Protein AF-A0A842VQG6-F1 (afdb_monomer)

Solvent-accessible surface area (backbone atoms only — not comparable to full-atom values): 9998 Å² total; per-residue (Å²): 112,70,66,62,55,52,52,52,52,50,52,48,53,49,53,52,46,68,39,74,52,25,38,39,33,22,38,87,87,36,37,28,74,44,72,24,52,40,40,31,68,71,30,66,47,54,72,75,57,48,51,74,33,44,59,63,74,35,31,52,80,88,48,39,66,58,48,53,54,49,52,52,34,36,76,72,68,79,40,66,65,48,76,65,53,34,37,24,79,85,67,51,74,45,45,24,44,34,37,64,46,81,49,69,61,85,90,43,62,29,36,39,38,43,28,37,79,41,54,68,61,51,49,55,51,51,53,50,51,50,52,52,50,53,53,50,51,52,52,54,66,42,85,58,67,45,72,43,62,50,98,84,40,27,23,74,44,68,22,61,38,30,47,63,77,45,50,88,59,59,82,50,66,72,36,48,48,76,84,71,58,126

Nearest PDB structures (foldseek):
  3mjq-assembly1_B  TM=8.829E-01  e=1.299E-09  Desulfitobacterium hafniense Y51
  3bwl-assembly2_D  TM=8.409E-01  e=1.827E-07  Haloarcula marismortui ATCC 43049
  2r78-assembly1_A  TM=8.520E-01  e=3.546E-07  Geobacter sulfurreducens PCA
  3bwl-assembly2_C  TM=8.481E-01  e=5.093E-07  Haloarcula marismortui ATCC 43049
  5xgb-assembly1_A-2  TM=6.465E-01  e=8.578E-05  Pseudomonas aeruginosa PAO1

pLDDT: mean 93.61, std 6.07, range [59.34, 98.31]

Structure (mmCIF, N/CA/C/O backbone):
data_A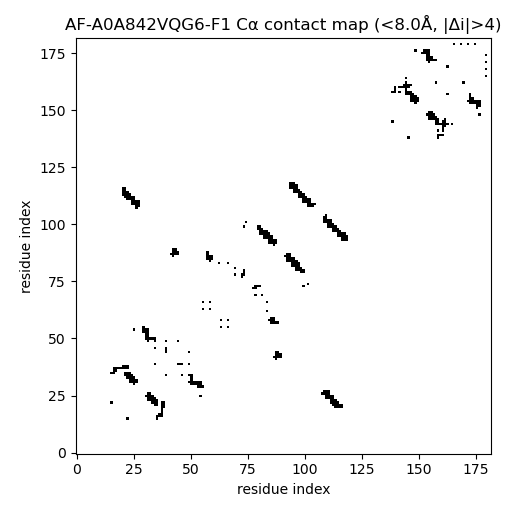F-A0A842VQG6-F1
#
_entry.id   AF-A0A842VQG6-F1
#
loop_
_atom_site.group_PDB
_atom_site.id
_atom_site.type_symbol
_atom_site.label_atom_id
_atom_site.label_alt_id
_atom_site.label_comp_id
_atom_site.label_asym_id
_atom_site.label_entity_id
_atom_site.label_seq_id
_atom_site.pdbx_PDB_ins_code
_atom_site.Cartn_x
_atom_site.Cartn_y
_atom_site.Cartn_z
_atom_site.occupancy
_atom_site.B_iso_or_equiv
_atom_site.auth_seq_id
_atom_site.auth_comp_id
_atom_site.auth_asym_id
_atom_site.auth_atom_id
_atom_site.pdbx_PDB_model_num
ATOM 1 N N . MET A 1 1 ? -22.810 26.655 23.551 1.00 61.59 1 MET A N 1
ATOM 2 C CA . MET A 1 1 ? -21.891 25.546 23.890 1.00 61.59 1 MET A CA 1
ATOM 3 C C . MET A 1 1 ? -22.258 24.270 23.131 1.00 61.59 1 MET A C 1
ATOM 5 O O . MET A 1 1 ? -21.433 23.816 22.360 1.00 61.59 1 MET A O 1
ATOM 9 N N . TRP A 1 2 ? -23.498 23.771 23.223 1.00 59.34 2 TRP A N 1
ATOM 10 C CA . TRP A 1 2 ? -23.959 22.583 22.478 1.00 59.34 2 TRP A CA 1
ATOM 11 C C . TRP A 1 2 ? -23.843 22.679 20.947 1.00 59.34 2 TRP A C 1
ATOM 13 O O . TRP A 1 2 ? -23.317 21.763 20.331 1.00 59.34 2 TRP A O 1
ATOM 23 N N . ARG A 1 3 ? -24.235 23.808 20.332 1.00 68.56 3 ARG A N 1
ATOM 24 C CA . ARG A 1 3 ? -24.127 23.985 18.868 1.00 68.56 3 ARG A CA 1
ATOM 25 C C . ARG A 1 3 ? -22.681 23.916 18.354 1.00 68.56 3 ARG A C 1
ATOM 27 O O . ARG A 1 3 ? -22.424 23.258 17.367 1.00 68.56 3 ARG A O 1
ATOM 34 N N . TYR A 1 4 ? -21.736 24.486 19.102 1.00 73.75 4 TYR A N 1
ATOM 35 C CA . TYR A 1 4 ? -20.308 24.458 18.764 1.00 73.75 4 TYR A CA 1
ATOM 36 C C . TYR A 1 4 ? -19.701 23.045 18.794 1.00 73.75 4 TYR A C 1
ATOM 38 O O . TYR A 1 4 ? -18.829 22.736 17.989 1.00 73.75 4 TYR A O 1
ATOM 46 N N . LEU A 1 5 ? -20.140 22.193 19.729 1.00 74.88 5 LEU A N 1
ATOM 47 C CA . LEU A 1 5 ? -19.674 20.805 19.805 1.00 74.88 5 LEU A CA 1
ATOM 48 C C . LEU A 1 5 ? -20.239 19.963 18.659 1.00 74.88 5 LEU A C 1
ATOM 50 O O . LEU A 1 5 ? -19.491 19.202 18.057 1.00 74.88 5 LEU A O 1
ATOM 54 N N . ILE A 1 6 ? -21.520 20.159 18.329 1.00 79.00 6 ILE A N 1
ATOM 55 C CA . ILE A 1 6 ? -22.169 19.501 17.189 1.00 79.00 6 ILE A CA 1
ATOM 56 C C . ILE A 1 6 ? -21.479 19.902 15.885 1.00 79.00 6 ILE A C 1
ATOM 58 O O . ILE A 1 6 ? -21.107 19.022 15.120 1.00 79.00 6 ILE A O 1
ATOM 62 N N . ASP A 1 7 ? -21.243 21.198 15.663 1.00 78.31 7 ASP A N 1
ATOM 63 C CA . ASP A 1 7 ? -20.589 21.690 14.444 1.00 78.31 7 ASP A CA 1
ATOM 64 C C . ASP A 1 7 ? -19.181 21.084 14.290 1.00 78.31 7 ASP A C 1
ATOM 66 O O . ASP A 1 7 ? -18.844 20.564 13.231 1.00 78.31 7 ASP A O 1
ATOM 70 N N . LYS A 1 8 ? -18.388 21.030 15.372 1.00 84.12 8 LYS A N 1
ATOM 71 C CA . LYS A 1 8 ? -17.061 20.388 15.356 1.00 84.12 8 LYS A CA 1
ATOM 72 C C . LYS A 1 8 ? -17.101 18.894 15.055 1.00 84.12 8 LYS A C 1
ATOM 74 O O . LYS A 1 8 ? -16.219 18.387 14.366 1.00 84.12 8 LYS A O 1
ATOM 79 N N . GLU A 1 9 ? -18.064 18.177 15.620 1.00 81.62 9 GLU A N 1
ATOM 80 C CA . GLU A 1 9 ? -18.215 16.743 15.382 1.00 81.62 9 GLU A CA 1
ATOM 81 C C . GLU A 1 9 ? -18.661 16.465 13.941 1.00 81.62 9 GLU A C 1
ATOM 83 O O . GLU A 1 9 ? -18.186 15.518 13.313 1.00 81.62 9 GLU A O 1
ATOM 88 N N . LEU A 1 10 ? -19.520 17.326 13.396 1.00 80.75 10 LEU A N 1
ATOM 89 C CA . LEU A 1 10 ? -20.002 17.254 12.022 1.00 80.75 10 LEU A CA 1
ATOM 90 C C . LEU A 1 10 ? -18.871 17.548 11.026 1.00 80.75 10 LEU A C 1
ATOM 92 O O . LEU A 1 10 ? -18.665 16.759 10.105 1.00 80.75 10 LEU A O 1
ATOM 96 N N . ASP A 1 11 ? -18.077 18.594 11.273 1.00 88.12 11 ASP A N 1
ATOM 97 C CA . ASP A 1 11 ? -16.885 18.929 10.485 1.00 88.12 11 ASP A CA 1
ATOM 98 C C . ASP A 1 11 ? -15.847 17.800 10.524 1.00 88.12 11 ASP A C 1
ATOM 100 O O . ASP A 1 11 ? -15.308 17.407 9.487 1.00 88.12 11 ASP A O 1
ATOM 104 N N . PHE A 1 12 ? -15.587 17.233 11.710 1.00 87.25 12 PHE A N 1
ATOM 105 C CA . PHE A 1 12 ? -14.674 16.100 11.852 1.00 87.25 12 PHE A CA 1
ATOM 106 C C . PHE A 1 12 ? -15.163 14.889 11.060 1.00 87.25 12 PHE A C 1
ATOM 108 O O . PHE A 1 12 ? -14.395 14.331 10.285 1.00 87.25 12 PHE A O 1
ATOM 115 N N . ASN A 1 13 ? -16.424 14.483 11.228 1.00 89.44 13 ASN A N 1
ATOM 116 C CA . ASN A 1 13 ? -16.966 13.310 10.542 1.00 89.44 13 ASN A CA 1
ATOM 117 C C . ASN A 1 13 ? -17.013 13.509 9.022 1.00 89.44 13 ASN A C 1
ATOM 119 O O . ASN A 1 13 ? -16.785 12.551 8.283 1.00 89.44 13 ASN A O 1
ATOM 123 N N . LEU A 1 14 ? -17.278 14.731 8.552 1.00 90.94 14 LEU A N 1
ATOM 124 C CA . LEU A 1 14 ? -17.237 15.065 7.133 1.00 90.94 14 LEU A CA 1
ATOM 125 C C . LEU A 1 14 ? -15.816 14.925 6.583 1.00 90.94 14 LEU A C 1
ATOM 127 O O . LEU A 1 14 ? -15.613 14.193 5.620 1.00 90.94 14 LEU A O 1
ATOM 131 N N . LEU A 1 15 ? -14.824 15.565 7.207 1.00 90.69 15 LEU A N 1
ATOM 132 C CA . LEU A 1 15 ? -13.421 15.451 6.793 1.00 90.69 15 LEU A CA 1
ATOM 133 C C . LEU A 1 15 ? -12.929 14.001 6.860 1.00 90.69 15 LEU A C 1
ATOM 135 O O . LEU A 1 15 ? -12.376 13.482 5.898 1.00 90.69 15 LEU A O 1
ATOM 139 N N . PHE A 1 16 ? -13.189 13.318 7.971 1.00 93.75 16 PHE A N 1
ATOM 140 C CA . PHE A 1 16 ? -12.769 11.941 8.201 1.00 93.75 16 PHE A CA 1
ATOM 141 C C . PHE A 1 16 ? -13.287 10.984 7.120 1.00 93.75 16 PHE A C 1
ATOM 143 O O . PHE A 1 16 ? -12.533 10.137 6.651 1.00 93.75 16 PHE A O 1
ATOM 150 N N . ASN A 1 17 ? -14.541 11.146 6.683 1.00 94.56 17 ASN A N 1
ATOM 151 C CA . ASN A 1 17 ? -15.162 10.277 5.679 1.00 94.56 17 ASN A CA 1
ATOM 152 C C . ASN A 1 17 ? -15.005 10.751 4.226 1.00 94.56 17 ASN A C 1
ATOM 154 O O . ASN A 1 17 ? -15.341 9.989 3.327 1.00 94.56 17 ASN A O 1
ATOM 158 N N . THR A 1 18 ? -14.516 11.969 3.978 1.00 93.31 18 THR A N 1
ATOM 159 C CA . THR A 1 18 ? -14.256 12.473 2.614 1.00 93.31 18 THR A CA 1
ATOM 160 C C . THR A 1 18 ? -12.825 12.222 2.149 1.00 93.31 18 THR A C 1
ATOM 162 O O . THR A 1 18 ? -12.554 12.294 0.954 1.00 93.31 18 THR A O 1
ATOM 165 N N . VAL A 1 19 ? -11.906 11.926 3.071 1.00 95.44 19 VAL A N 1
ATOM 166 C CA . VAL A 1 19 ? -10.529 11.552 2.734 1.00 95.44 19 VAL A CA 1
ATOM 167 C C . VAL A 1 19 ? -10.502 10.164 2.088 1.00 95.44 19 VAL A C 1
ATOM 169 O O . VAL A 1 19 ? -11.032 9.207 2.649 1.00 95.44 19 VAL A O 1
ATOM 172 N N . GLU A 1 20 ? -9.845 10.068 0.930 1.00 95.44 20 GLU A N 1
ATOM 173 C CA . GLU A 1 20 ? -9.675 8.818 0.172 1.00 95.44 20 GLU A CA 1
ATOM 174 C C . GLU A 1 20 ? -8.627 7.877 0.787 1.00 95.44 20 GLU A C 1
ATOM 176 O O . GLU A 1 20 ? -8.731 6.659 0.647 1.00 95.44 20 GLU A O 1
ATOM 181 N N . ASP A 1 21 ? -7.626 8.425 1.489 1.00 97.31 21 ASP A N 1
ATOM 182 C CA . ASP A 1 21 ? -6.678 7.614 2.256 1.00 97.31 21 ASP A CA 1
ATOM 183 C C . ASP A 1 21 ? -7.435 6.852 3.368 1.00 97.31 21 ASP A C 1
ATOM 185 O O . ASP A 1 21 ?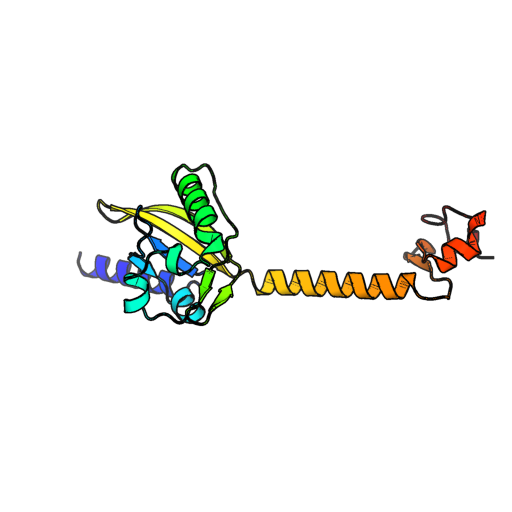 -8.399 7.339 3.968 1.00 97.31 21 ASP A O 1
ATOM 189 N N . PHE A 1 22 ? -6.991 5.636 3.670 1.00 98.19 22 PHE A N 1
ATOM 190 C CA . PHE A 1 22 ? -7.604 4.789 4.688 1.00 98.19 22 PHE A CA 1
ATOM 191 C C . PHE A 1 22 ? -7.215 5.282 6.072 1.00 98.19 22 PHE A C 1
ATOM 193 O O . PHE A 1 22 ? -6.029 5.340 6.398 1.00 98.19 22 PHE A O 1
ATOM 200 N N . ILE A 1 23 ? -8.2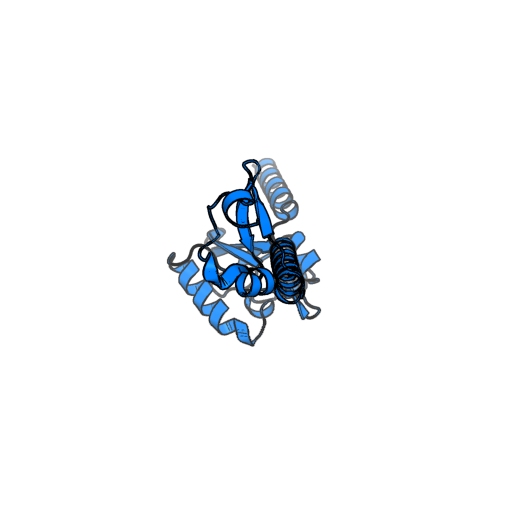01 5.600 6.905 1.00 97.69 23 ILE A N 1
ATOM 201 C CA . ILE A 1 23 ? -7.951 6.110 8.251 1.00 97.69 23 ILE A CA 1
ATOM 202 C C . ILE A 1 23 ? -8.481 5.120 9.276 1.00 97.69 23 ILE A C 1
ATOM 204 O O . ILE A 1 23 ? -9.669 4.796 9.286 1.00 97.69 23 ILE A O 1
ATOM 208 N N . LEU A 1 24 ? -7.594 4.705 10.178 1.00 97.38 24 LEU A N 1
ATOM 209 C CA . LEU A 1 24 ? -7.923 3.962 11.385 1.00 97.38 24 LEU A CA 1
ATOM 210 C C . LEU A 1 24 ? -7.484 4.739 12.624 1.00 97.38 24 LEU A C 1
ATOM 212 O O . LEU A 1 24 ? -6.420 5.360 12.652 1.00 97.38 24 LEU A O 1
ATOM 216 N N . VAL A 1 25 ? -8.301 4.667 13.667 1.00 96.31 25 VAL A N 1
ATOM 217 C CA . VAL A 1 25 ? -7.924 5.077 15.021 1.00 96.31 25 VAL A CA 1
ATOM 218 C C . VAL A 1 25 ? -7.858 3.823 15.864 1.00 96.31 25 VAL A C 1
ATOM 220 O O . VAL A 1 25 ? -8.838 3.084 15.911 1.00 96.31 25 VAL A O 1
ATOM 223 N N . LEU A 1 26 ? -6.725 3.592 16.514 1.00 96.38 26 LEU A N 1
ATOM 224 C CA . LEU A 1 26 ? -6.462 2.403 17.314 1.00 96.38 26 LEU A CA 1
ATOM 225 C C . LEU A 1 26 ? -6.172 2.784 18.767 1.00 96.38 26 LEU A C 1
ATOM 227 O O . LEU A 1 26 ? -5.693 3.890 19.032 1.00 96.38 26 LEU A O 1
ATOM 231 N N . ASP A 1 27 ? -6.411 1.866 19.697 1.00 95.12 27 ASP A N 1
ATOM 232 C CA . ASP A 1 27 ? -5.756 1.912 21.008 1.00 95.12 27 ASP A CA 1
ATOM 233 C C . ASP A 1 27 ? -4.330 1.323 20.936 1.00 95.12 27 ASP A C 1
ATOM 235 O O . ASP A 1 27 ? -3.856 0.899 19.880 1.00 95.12 27 ASP A O 1
ATOM 239 N N . TYR A 1 28 ? -3.615 1.310 22.063 1.00 92.38 28 TYR A N 1
ATOM 240 C CA . TYR A 1 28 ? -2.246 0.776 22.137 1.00 92.38 28 TYR A CA 1
ATOM 241 C C . TYR A 1 28 ? -2.185 -0.761 22.128 1.00 92.38 28 TYR A C 1
ATOM 243 O O . TYR A 1 28 ? -1.113 -1.328 21.928 1.00 92.38 28 TYR A O 1
ATOM 251 N N . GLU A 1 29 ? -3.322 -1.442 22.285 1.00 93.50 29 GLU A N 1
ATOM 252 C CA . GLU A 1 29 ? -3.459 -2.884 22.043 1.00 93.50 29 GLU A CA 1
ATOM 253 C C . GLU A 1 29 ? -3.773 -3.182 20.564 1.00 93.50 29 GLU A C 1
ATOM 255 O O . GLU A 1 29 ? -3.891 -4.338 20.159 1.00 93.50 29 GLU A O 1
ATOM 260 N N . SER A 1 30 ? -3.830 -2.139 19.729 1.00 95.25 30 SER A N 1
ATOM 261 C CA . SER A 1 30 ? -4.148 -2.184 18.302 1.00 95.25 30 SER A CA 1
ATOM 262 C C . SER A 1 30 ? -5.586 -2.606 17.976 1.00 95.25 30 SER A C 1
ATOM 264 O O . SER A 1 30 ? -5.864 -3.031 16.852 1.00 95.25 30 SER A O 1
ATOM 266 N N . ASN A 1 31 ? -6.516 -2.466 18.924 1.00 97.44 31 ASN A N 1
ATOM 267 C CA . ASN A 1 31 ? -7.944 -2.626 18.653 1.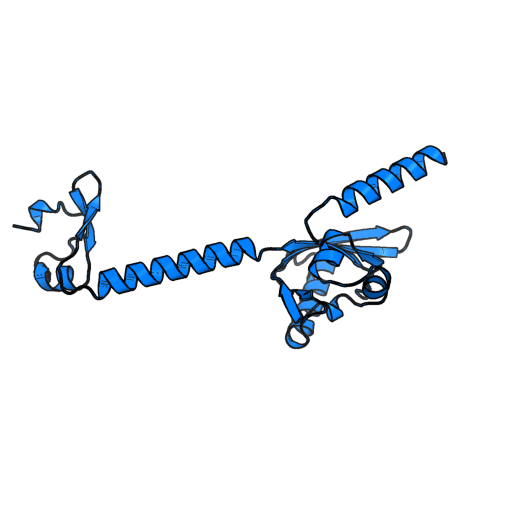00 97.44 31 ASN A CA 1
ATOM 268 C C . ASN A 1 31 ? -8.467 -1.410 17.886 1.00 97.44 31 ASN A C 1
ATOM 270 O O . ASN A 1 31 ? -8.079 -0.271 18.164 1.00 97.44 31 ASN A O 1
ATOM 274 N N . ILE A 1 32 ? -9.354 -1.641 16.920 1.00 97.88 32 ILE A N 1
ATOM 275 C CA . ILE A 1 32 ? -9.869 -0.581 16.055 1.00 97.88 32 ILE A CA 1
ATOM 276 C C . ILE A 1 32 ? -10.986 0.187 16.773 1.00 97.88 32 ILE A C 1
ATOM 278 O O . ILE A 1 32 ? -12.052 -0.344 17.060 1.00 97.88 32 ILE A O 1
ATOM 282 N N . LEU A 1 33 ? -10.755 1.475 17.027 1.00 96.44 33 LEU A N 1
ATOM 283 C CA . LEU A 1 33 ? -11.702 2.384 17.679 1.00 96.44 33 LEU A CA 1
ATOM 284 C C . LEU A 1 33 ? -12.549 3.182 16.681 1.00 96.44 33 LEU A C 1
ATOM 286 O O . LEU A 1 33 ? -13.692 3.523 16.984 1.00 96.44 33 LEU A O 1
ATOM 290 N N . LYS A 1 34 ? -11.985 3.529 15.514 1.00 96.06 34 LYS A N 1
ATOM 291 C CA . LYS A 1 34 ? -12.686 4.183 14.394 1.00 96.06 34 LYS A CA 1
ATOM 292 C C . LYS A 1 34 ? -12.079 3.790 13.054 1.00 96.06 34 LYS A C 1
ATOM 294 O O . LYS A 1 34 ? -10.876 3.561 12.963 1.00 96.06 34 LYS A O 1
ATOM 299 N N . ALA A 1 35 ? -12.910 3.819 12.018 1.00 97.81 35 ALA A N 1
ATOM 300 C CA . ALA A 1 35 ? -12.533 3.600 10.628 1.00 97.81 35 ALA A CA 1
ATOM 301 C C . ALA A 1 35 ? -13.325 4.547 9.721 1.00 97.81 35 ALA A C 1
ATOM 303 O O . ALA A 1 35 ? -14.522 4.738 9.953 1.00 97.81 35 ALA A O 1
ATOM 304 N N . ASN A 1 36 ? -12.676 5.157 8.727 1.00 97.81 36 ASN A N 1
ATOM 305 C CA . ASN A 1 36 ? -13.378 6.002 7.759 1.00 97.81 36 ASN A CA 1
ATOM 306 C C . ASN A 1 36 ? -14.089 5.189 6.673 1.00 97.81 36 ASN A C 1
ATOM 308 O O . ASN A 1 36 ? -13.861 3.992 6.510 1.00 97.81 36 ASN A O 1
ATOM 312 N N . HIS A 1 37 ? -14.951 5.849 5.902 1.00 97.38 37 HIS A N 1
ATOM 313 C CA . HIS A 1 37 ? -15.688 5.188 4.827 1.00 97.38 37 HIS A CA 1
ATOM 314 C C . HIS A 1 37 ? -14.775 4.516 3.788 1.00 97.38 37 HIS A C 1
ATOM 316 O O . HIS A 1 37 ? -15.033 3.376 3.413 1.00 97.38 37 HIS A O 1
ATOM 322 N N . ALA A 1 38 ? -13.666 5.162 3.411 1.00 98.00 38 ALA A N 1
ATOM 323 C CA . ALA A 1 38 ? -12.753 4.653 2.389 1.00 98.00 38 ALA A CA 1
ATOM 324 C C . ALA A 1 38 ? -12.195 3.255 2.718 1.00 98.00 38 ALA A C 1
ATOM 326 O O . ALA A 1 38 ? -12.190 2.370 1.860 1.00 98.00 38 ALA A O 1
ATOM 327 N N . ILE A 1 39 ? -11.769 3.011 3.967 1.00 98.12 39 ILE A N 1
ATOM 328 C CA . ILE A 1 39 ? -11.252 1.687 4.345 1.00 98.12 39 ILE A CA 1
ATOM 329 C C . ILE A 1 39 ? -12.362 0.631 4.426 1.00 98.12 39 ILE A C 1
ATOM 331 O O . ILE A 1 39 ? -12.133 -0.525 4.069 1.00 98.12 39 ILE A O 1
ATOM 335 N N . LEU A 1 40 ? -13.571 1.013 4.849 1.00 97.81 40 LEU A N 1
ATOM 336 C CA . LEU A 1 40 ? -14.724 0.108 4.892 1.00 97.81 40 LEU A CA 1
ATOM 337 C C . LEU A 1 40 ? -15.105 -0.362 3.487 1.00 97.81 40 LEU A C 1
ATOM 339 O O . LEU A 1 40 ? -15.254 -1.564 3.262 1.00 97.81 40 LEU A O 1
ATOM 343 N N . GLU A 1 41 ? -15.208 0.571 2.538 1.00 97.00 41 GLU A N 1
ATOM 344 C CA . GLU A 1 41 ? -15.507 0.269 1.137 1.00 97.00 41 GLU A CA 1
ATOM 345 C C . GLU A 1 41 ? -14.432 -0.621 0.515 1.00 97.00 41 GLU A C 1
ATOM 347 O O . GLU A 1 41 ? -14.754 -1.628 -0.118 1.00 97.00 41 GLU A O 1
ATOM 352 N N . LYS A 1 42 ? -13.153 -0.291 0.738 1.00 97.44 42 LYS A N 1
ATOM 353 C CA . LYS A 1 42 ? -12.041 -1.052 0.165 1.00 97.44 42 LYS A CA 1
ATOM 354 C C . LYS A 1 42 ? -11.937 -2.462 0.746 1.00 97.44 42 LYS A C 1
ATOM 356 O O . LYS A 1 42 ? -11.736 -3.421 0.002 1.00 97.44 42 LYS A O 1
ATOM 361 N N . LEU A 1 43 ? -12.041 -2.612 2.067 1.00 97.69 43 LEU A N 1
ATOM 362 C CA . LEU A 1 43 ? -11.868 -3.914 2.719 1.00 97.69 43 LEU A CA 1
ATOM 363 C C . LEU A 1 43 ? -13.145 -4.764 2.724 1.00 97.69 43 LEU A C 1
ATOM 365 O O . LEU A 1 43 ? -13.059 -5.985 2.880 1.00 97.69 43 LEU A O 1
ATOM 369 N N . GLY A 1 44 ? -14.313 -4.149 2.532 1.00 97.81 44 GLY A N 1
ATOM 370 C CA . GLY A 1 44 ? -15.605 -4.830 2.499 1.00 97.81 44 GLY A CA 1
ATOM 371 C C . GLY A 1 44 ? -16.113 -5.276 3.873 1.00 97.81 44 GLY A C 1
ATOM 372 O O . GLY A 1 44 ? -16.871 -6.247 3.950 1.00 97.81 44 GLY A O 1
ATOM 373 N N . TYR A 1 45 ? -15.684 -4.603 4.943 1.00 97.88 45 TYR A N 1
ATOM 374 C CA . TYR A 1 45 ? -16.209 -4.793 6.299 1.00 97.88 45 TYR A CA 1
ATOM 375 C C . TYR A 1 45 ? -17.308 -3.775 6.594 1.00 97.88 45 TYR A C 1
ATOM 377 O O . TYR A 1 45 ? -17.267 -2.641 6.112 1.00 97.88 45 TYR A O 1
ATOM 385 N N . THR A 1 46 ? -18.283 -4.159 7.415 1.00 97.88 46 THR A N 1
ATOM 386 C CA . THR A 1 46 ? -19.191 -3.173 8.012 1.00 97.88 46 THR A CA 1
ATOM 387 C C . THR A 1 46 ? -18.487 -2.421 9.140 1.00 97.88 46 THR A C 1
ATOM 389 O O . THR A 1 46 ? -17.467 -2.873 9.666 1.00 97.88 46 THR A O 1
ATOM 392 N N . ILE A 1 47 ? -19.046 -1.277 9.546 1.00 97.00 47 ILE A N 1
ATOM 393 C CA . ILE A 1 47 ? -18.527 -0.543 10.705 1.00 97.00 47 ILE A CA 1
ATOM 394 C C . ILE A 1 47 ? -18.572 -1.404 11.978 1.00 97.00 47 ILE A C 1
ATOM 396 O O . ILE A 1 47 ? -17.593 -1.455 12.711 1.00 97.00 47 ILE A O 1
ATOM 400 N N . ASP A 1 48 ? -19.654 -2.151 12.208 1.00 97.56 48 ASP A N 1
ATOM 401 C CA . ASP A 1 48 ? -19.776 -3.008 13.393 1.00 97.56 48 ASP A CA 1
ATOM 402 C C . ASP A 1 48 ? -18.756 -4.152 13.385 1.00 97.56 48 ASP A C 1
ATOM 404 O O . ASP A 1 48 ? -18.225 -4.515 14.430 1.00 97.56 48 ASP A O 1
ATOM 408 N N . GLU A 1 49 ? -18.449 -4.716 12.215 1.00 97.94 49 GLU A N 1
ATOM 409 C CA . GLU A 1 49 ? -17.413 -5.742 12.089 1.00 97.94 49 GLU A CA 1
ATOM 410 C C . GLU A 1 49 ? -16.034 -5.155 12.389 1.00 97.94 49 GLU A C 1
ATOM 412 O O . GLU A 1 49 ? -15.331 -5.677 13.252 1.00 97.94 49 GLU A O 1
ATOM 417 N N . ILE A 1 50 ? -15.665 -4.051 11.727 1.00 98.06 50 ILE A N 1
ATOM 418 C CA . ILE A 1 50 ? -14.308 -3.505 11.833 1.00 98.06 50 ILE A CA 1
ATOM 419 C C . ILE A 1 50 ? -13.996 -2.993 13.243 1.00 98.06 50 ILE A C 1
ATOM 421 O O . ILE A 1 50 ? -12.868 -3.130 13.696 1.00 98.06 50 ILE A O 1
ATOM 425 N N . LEU A 1 51 ? -14.983 -2.441 13.960 1.00 97.81 51 LEU A N 1
ATOM 426 C CA . LEU A 1 51 ? -14.798 -1.941 15.328 1.00 97.81 51 LEU A CA 1
ATOM 427 C C . LEU A 1 51 ? -14.634 -3.059 16.371 1.00 97.81 51 LEU A C 1
ATOM 429 O O . LEU A 1 51 ? -14.216 -2.790 17.492 1.00 97.81 51 LEU A O 1
ATOM 433 N N . ASN A 1 52 ? -14.952 -4.307 16.017 1.00 97.88 52 ASN A N 1
ATOM 434 C CA . ASN A 1 52 ? -14.714 -5.482 16.860 1.00 97.88 52 ASN A CA 1
ATOM 435 C C . ASN A 1 52 ? -13.423 -6.233 16.482 1.00 97.88 52 ASN A C 1
ATOM 437 O O . ASN A 1 52 ? -13.175 -7.322 17.001 1.00 97.88 52 ASN A O 1
ATOM 441 N N . MET A 1 53 ? -12.614 -5.684 15.573 1.00 98.31 53 MET A N 1
ATOM 442 C CA . MET A 1 53 ? -11.378 -6.301 15.092 1.00 98.31 53 MET A CA 1
ATOM 443 C C . MET A 1 53 ? -10.135 -5.672 15.722 1.00 98.31 53 MET A C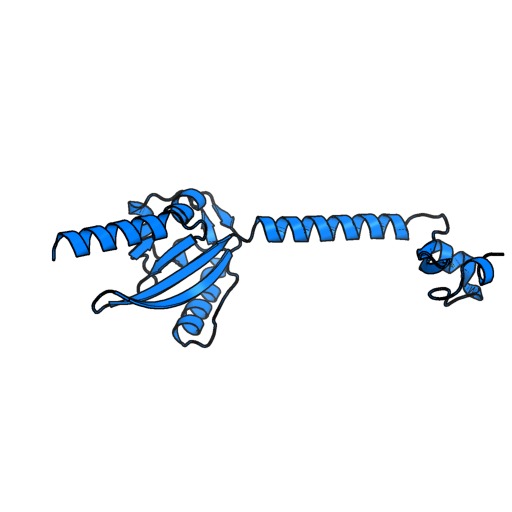 1
ATOM 445 O O . MET A 1 53 ? -10.117 -4.504 16.127 1.00 98.31 53 MET A O 1
ATOM 449 N N . ASN A 1 54 ? -9.053 -6.448 15.730 1.00 98.00 54 ASN A N 1
ATOM 450 C CA . ASN A 1 54 ? -7.710 -5.927 15.932 1.00 98.00 54 ASN A CA 1
ATOM 451 C C . ASN A 1 54 ? -7.079 -5.604 14.569 1.00 98.00 54 ASN A C 1
ATOM 453 O O . ASN A 1 54 ? -7.369 -6.270 13.574 1.00 98.00 54 ASN A O 1
ATOM 457 N N . VAL A 1 55 ? -6.180 -4.619 14.491 1.00 97.25 55 VAL A N 1
ATOM 458 C CA . VAL A 1 55 ? -5.516 -4.263 13.222 1.00 97.25 55 VAL A CA 1
ATOM 459 C C . VAL A 1 55 ? -4.808 -5.467 12.584 1.00 97.25 55 VAL A C 1
ATOM 461 O O . VAL A 1 55 ? -4.753 -5.584 11.365 1.00 97.25 55 VAL A O 1
ATOM 464 N N . LEU A 1 56 ? -4.332 -6.428 13.383 1.00 97.62 56 LEU A N 1
ATOM 465 C CA . LEU A 1 56 ? -3.701 -7.654 12.884 1.00 97.62 56 LEU A CA 1
ATOM 466 C C . LEU A 1 56 ? -4.654 -8.555 12.077 1.00 97.62 56 LEU A C 1
ATOM 468 O O . LEU A 1 56 ? -4.194 -9.420 11.324 1.00 97.62 56 LEU A O 1
ATOM 472 N N . ASP A 1 57 ? -5.969 -8.374 12.210 1.00 97.94 57 ASP A N 1
ATOM 473 C CA . ASP A 1 57 ? -6.984 -9.121 11.464 1.00 97.94 57 ASP A CA 1
ATOM 474 C C . ASP A 1 57 ? -7.145 -8.638 10.023 1.00 97.94 57 ASP A C 1
ATOM 476 O O . ASP A 1 57 ? -7.595 -9.406 9.174 1.00 97.94 57 ASP A O 1
ATOM 480 N N . ILE A 1 58 ? -6.685 -7.422 9.715 1.00 97.88 58 ILE A N 1
ATOM 481 C CA . ILE A 1 58 ? -6.583 -6.908 8.343 1.00 97.88 58 ILE A CA 1
ATOM 482 C C . ILE A 1 58 ? -5.177 -7.080 7.757 1.00 97.88 58 ILE A C 1
ATOM 484 O O . ILE A 1 58 ? -4.849 -6.447 6.761 1.00 97.88 58 ILE A O 1
ATOM 488 N N . HIS A 1 59 ? -4.354 -7.969 8.316 1.00 97.69 59 HIS A N 1
ATOM 489 C CA . HIS A 1 59 ? -3.068 -8.374 7.744 1.00 97.69 59 HIS A CA 1
ATOM 490 C C . HIS A 1 59 ? -3.006 -9.889 7.539 1.00 97.69 59 HIS A C 1
ATOM 492 O O . HIS A 1 59 ? -3.649 -10.668 8.252 1.00 97.69 59 HIS A O 1
ATOM 498 N N . ARG A 1 60 ? -2.190 -10.337 6.574 1.00 96.56 60 ARG A N 1
ATOM 499 C CA . ARG A 1 60 ? -1.928 -11.770 6.408 1.00 96.56 60 ARG A CA 1
ATOM 500 C C . ARG A 1 60 ? -1.246 -12.323 7.649 1.00 96.56 60 ARG A C 1
ATOM 502 O O . ARG A 1 60 ? -0.423 -11.661 8.271 1.00 96.56 60 ARG A O 1
ATOM 509 N N . ARG A 1 61 ? -1.531 -13.587 7.960 1.00 95.31 61 ARG A N 1
ATOM 510 C CA . ARG A 1 61 ? -0.963 -14.269 9.129 1.00 95.31 61 ARG A CA 1
ATOM 511 C C . ARG A 1 61 ? 0.570 -14.271 9.134 1.00 95.31 61 ARG A C 1
ATOM 513 O O . ARG A 1 61 ? 1.150 -14.101 10.198 1.00 95.31 61 ARG A O 1
ATOM 520 N N . GLU A 1 62 ? 1.188 -14.445 7.968 1.00 95.69 62 GLU A N 1
ATOM 521 C CA . GLU A 1 62 ? 2.648 -14.426 7.777 1.00 95.69 62 GLU A CA 1
ATOM 522 C C . GLU A 1 62 ? 3.280 -13.047 8.028 1.00 95.69 62 GLU A C 1
ATOM 524 O O . GLU A 1 62 ? 4.423 -12.976 8.466 1.00 95.69 62 GLU A O 1
ATOM 529 N N . ASP A 1 63 ? 2.519 -11.963 7.848 1.00 95.00 63 ASP A N 1
ATOM 530 C CA . ASP A 1 63 ? 3.005 -10.591 8.025 1.00 95.00 63 ASP A CA 1
ATOM 531 C C . ASP A 1 63 ? 2.824 -10.077 9.465 1.00 95.00 63 ASP A C 1
ATOM 533 O O . ASP A 1 63 ? 3.416 -9.065 9.840 1.00 95.00 63 ASP A O 1
ATOM 537 N N . ARG A 1 64 ? 2.021 -10.754 10.302 1.00 95.88 64 ARG A N 1
ATOM 538 C CA . ARG A 1 64 ? 1.627 -10.256 11.637 1.00 95.88 64 ARG A CA 1
ATOM 539 C C . ARG A 1 64 ? 2.812 -9.950 12.550 1.00 95.88 64 ARG A C 1
ATOM 541 O O . ARG A 1 64 ? 2.772 -8.953 13.263 1.00 95.88 64 ARG A O 1
ATOM 548 N N . GLU A 1 65 ? 3.869 -10.759 12.523 1.00 96.62 65 GLU A N 1
ATOM 549 C CA . GLU A 1 65 ? 5.075 -10.493 13.323 1.00 96.62 65 GLU A CA 1
ATOM 550 C C . GLU A 1 65 ? 5.763 -9.193 12.888 1.00 96.62 65 GLU A C 1
ATOM 552 O O . GLU A 1 65 ? 6.100 -8.354 13.726 1.00 96.62 65 GLU A O 1
ATOM 557 N N . ALA A 1 66 ? 5.901 -8.980 11.577 1.00 96.38 66 ALA A N 1
ATOM 558 C CA . ALA A 1 66 ? 6.464 -7.751 11.028 1.00 96.38 66 ALA A CA 1
ATOM 559 C C . ALA A 1 66 ? 5.590 -6.530 11.356 1.00 96.38 66 ALA A C 1
ATOM 561 O O . ALA A 1 66 ? 6.121 -5.470 11.693 1.00 96.38 66 ALA A O 1
ATOM 562 N N . VAL A 1 67 ? 4.261 -6.683 11.320 1.00 96.12 67 VAL A N 1
ATOM 563 C CA . VAL A 1 67 ? 3.303 -5.633 11.705 1.00 96.12 67 VAL A CA 1
ATOM 564 C C . VAL A 1 67 ? 3.478 -5.246 13.171 1.00 96.12 67 VAL A C 1
ATOM 566 O O . VAL A 1 67 ? 3.622 -4.063 13.466 1.00 96.12 67 VAL A O 1
ATOM 569 N N . ILE A 1 68 ? 3.549 -6.218 14.086 1.00 95.38 68 ILE A N 1
ATOM 570 C CA . ILE A 1 68 ? 3.747 -5.959 15.521 1.00 95.38 68 ILE A CA 1
ATOM 571 C C . ILE A 1 68 ? 5.055 -5.197 15.764 1.00 95.38 68 ILE A C 1
ATOM 573 O O . ILE A 1 68 ? 5.073 -4.205 16.494 1.00 95.38 68 ILE A O 1
ATOM 577 N N . LEU A 1 69 ? 6.158 -5.635 15.149 1.00 96.00 69 LEU A N 1
ATOM 578 C CA . LEU A 1 69 ? 7.449 -4.952 15.269 1.00 96.00 69 LEU A CA 1
ATOM 579 C C . LEU A 1 69 ? 7.372 -3.514 14.745 1.00 96.00 69 LEU A C 1
ATOM 581 O O . LEU A 1 69 ? 7.842 -2.588 15.400 1.00 96.00 69 LEU A O 1
ATOM 585 N N . THR A 1 70 ? 6.724 -3.327 13.600 1.00 95.44 70 THR A N 1
ATOM 586 C CA . THR A 1 70 ? 6.572 -2.023 12.948 1.00 95.44 70 THR A CA 1
ATOM 587 C C . THR A 1 70 ? 5.745 -1.057 13.793 1.00 95.44 70 THR A C 1
ATOM 589 O O . THR A 1 70 ? 6.175 0.074 14.009 1.00 95.44 70 THR A O 1
ATOM 592 N N . ILE A 1 71 ? 4.604 -1.504 14.329 1.00 93.94 71 ILE A N 1
ATOM 593 C CA . ILE A 1 71 ? 3.764 -0.697 15.226 1.00 93.94 71 ILE A CA 1
ATOM 594 C C . ILE A 1 71 ? 4.554 -0.301 16.478 1.00 93.94 71 ILE A C 1
ATOM 596 O O . ILE A 1 71 ? 4.526 0.860 16.878 1.00 93.94 71 ILE A O 1
ATOM 600 N N . ASN A 1 72 ? 5.317 -1.225 17.069 1.00 94.06 72 ASN A N 1
ATOM 601 C CA . ASN A 1 72 ? 6.145 -0.921 18.237 1.00 94.06 72 ASN A CA 1
ATOM 602 C C . ASN A 1 72 ? 7.220 0.137 17.945 1.00 94.06 72 ASN A C 1
ATOM 604 O O . ASN A 1 72 ? 7.427 1.035 18.760 1.00 94.06 72 ASN A O 1
ATOM 608 N N . GLU A 1 73 ? 7.901 0.061 16.800 1.00 95.19 73 GLU A N 1
ATOM 609 C CA . GLU A 1 73 ? 8.896 1.070 16.415 1.00 95.19 73 GLU A CA 1
ATOM 610 C C . GLU A 1 73 ? 8.254 2.426 16.088 1.00 95.19 73 GLU A C 1
ATOM 612 O O . GLU A 1 73 ? 8.813 3.467 16.436 1.00 95.19 73 GLU A O 1
ATOM 617 N N . MET A 1 74 ? 7.049 2.425 15.515 1.00 92.38 74 MET A N 1
ATOM 618 C CA . MET A 1 74 ? 6.242 3.630 15.307 1.00 92.38 74 MET A CA 1
ATOM 619 C C . MET A 1 74 ? 5.820 4.288 16.628 1.00 92.38 74 MET A C 1
ATOM 621 O O . MET A 1 74 ? 5.962 5.499 16.783 1.00 92.38 74 MET A O 1
ATOM 625 N N . ILE A 1 75 ? 5.373 3.505 17.618 1.00 91.25 75 ILE A N 1
ATOM 626 C CA . ILE A 1 75 ? 5.017 4.011 18.957 1.00 91.25 75 ILE A CA 1
ATOM 627 C C . ILE A 1 75 ? 6.241 4.597 19.676 1.00 91.25 75 ILE A C 1
ATOM 629 O O . ILE A 1 75 ? 6.128 5.597 20.384 1.00 91.25 75 ILE A O 1
ATOM 633 N N . LYS A 1 76 ? 7.428 4.012 19.485 1.00 92.31 76 LYS A N 1
ATOM 634 C CA . LYS A 1 76 ? 8.685 4.553 20.030 1.00 92.31 76 LYS A CA 1
ATOM 635 C C . LYS A 1 76 ? 9.178 5.808 19.299 1.00 92.31 76 LYS A C 1
ATOM 637 O O . LYS A 1 76 ? 10.095 6.454 19.795 1.00 92.31 76 LYS A O 1
ATOM 642 N N . GLY A 1 77 ? 8.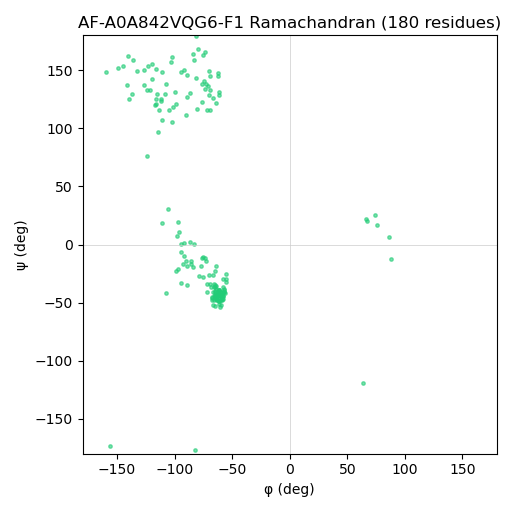603 6.144 18.141 1.00 89.88 77 GLY A N 1
ATOM 643 C CA . GLY A 1 77 ? 9.062 7.245 17.290 1.00 89.88 77 GLY A CA 1
ATOM 644 C C . GLY A 1 77 ? 10.334 6.933 16.493 1.00 89.88 77 GLY A C 1
ATOM 645 O O . GLY A 1 77 ? 10.981 7.850 15.999 1.00 89.88 77 GLY A O 1
ATOM 646 N N . ASN A 1 78 ? 10.703 5.656 16.366 1.00 93.25 78 ASN A N 1
ATOM 647 C CA . ASN A 1 78 ? 11.863 5.216 15.584 1.00 93.25 78 ASN A CA 1
ATOM 648 C C . ASN A 1 78 ? 11.532 5.021 14.097 1.00 93.25 78 ASN A C 1
ATOM 650 O O . ASN A 1 78 ? 12.436 4.870 13.275 1.00 93.25 78 ASN A O 1
ATOM 654 N N . LEU A 1 79 ? 10.243 4.983 13.755 1.00 92.94 79 LEU A N 1
ATOM 655 C CA . LEU A 1 79 ? 9.760 4.759 12.402 1.00 92.94 79 LEU A CA 1
ATOM 656 C C . LEU A 1 79 ? 8.573 5.676 12.098 1.00 92.94 79 LEU A C 1
ATOM 658 O O . LEU A 1 79 ? 7.569 5.645 12.802 1.00 92.94 79 LEU A O 1
ATOM 662 N N . ASP A 1 80 ? 8.670 6.451 11.018 1.00 88.81 80 ASP A N 1
ATOM 663 C CA . ASP A 1 80 ? 7.608 7.385 10.618 1.00 88.81 80 ASP A CA 1
ATOM 664 C C . ASP A 1 80 ? 6.568 6.751 9.686 1.00 88.81 80 ASP A C 1
ATOM 666 O O . ASP A 1 80 ? 5.389 7.110 9.712 1.00 88.81 80 ASP A O 1
ATOM 670 N N . THR A 1 81 ? 7.009 5.843 8.811 1.00 94.44 81 THR A N 1
ATOM 671 C CA . THR A 1 81 ? 6.175 5.233 7.766 1.00 94.44 81 THR A CA 1
ATOM 672 C C . THR A 1 81 ? 6.567 3.783 7.522 1.00 94.44 81 THR A C 1
ATOM 674 O O . THR A 1 81 ? 7.716 3.402 7.738 1.00 94.44 81 THR A O 1
ATOM 677 N N . CYS A 1 82 ? 5.626 2.968 7.052 1.00 95.56 82 CYS A N 1
ATOM 678 C CA . CYS A 1 82 ? 5.881 1.589 6.651 1.00 95.56 82 CYS A CA 1
ATOM 679 C C . CYS A 1 82 ? 5.092 1.215 5.395 1.00 95.56 82 CYS A C 1
ATOM 681 O O . CYS A 1 82 ? 4.130 1.874 5.010 1.00 95.56 82 CYS A O 1
ATOM 683 N N . THR A 1 83 ? 5.506 0.137 4.735 1.00 95.81 83 THR A N 1
ATOM 684 C CA . THR A 1 83 ? 4.796 -0.425 3.580 1.00 95.81 83 THR A CA 1
ATOM 685 C C . THR A 1 83 ? 4.473 -1.882 3.868 1.00 95.81 83 THR A C 1
ATOM 687 O O . THR A 1 83 ? 5.155 -2.788 3.393 1.00 95.81 83 THR A O 1
ATOM 690 N N . LEU A 1 84 ? 3.453 -2.097 4.698 1.00 96.19 84 LEU A N 1
ATOM 691 C CA . LEU A 1 84 ? 2.923 -3.421 5.012 1.00 96.19 84 LEU A CA 1
ATOM 692 C C . LEU A 1 84 ? 1.520 -3.540 4.415 1.00 96.19 84 LEU A C 1
ATOM 694 O O . LEU A 1 84 ? 0.679 -2.691 4.700 1.00 96.19 84 LEU A O 1
ATOM 698 N N . PRO A 1 85 ? 1.256 -4.542 3.562 1.00 97.06 85 PRO A N 1
ATOM 699 C CA . PRO A 1 85 ? -0.031 -4.660 2.898 1.00 97.06 85 PRO A CA 1
ATOM 700 C C . PRO A 1 85 ? -1.132 -5.040 3.888 1.00 97.06 85 PRO A C 1
ATOM 702 O O . PRO A 1 85 ? -0.897 -5.786 4.841 1.00 97.06 85 PRO A O 1
ATOM 705 N N . ILE A 1 86 ? -2.346 -4.580 3.607 1.00 98.00 86 ILE A N 1
ATOM 706 C CA . ILE A 1 86 ? -3.563 -5.015 4.298 1.00 98.00 86 ILE A CA 1
ATOM 707 C C . ILE A 1 86 ? -4.339 -6.004 3.424 1.00 98.00 86 ILE A C 1
ATOM 709 O O . ILE A 1 86 ? -4.115 -6.094 2.214 1.00 98.00 86 ILE A O 1
ATOM 713 N N . ILE A 1 87 ? -5.241 -6.766 4.036 1.00 98.06 87 ILE A N 1
ATOM 714 C CA . ILE A 1 87 ? -6.073 -7.762 3.365 1.00 98.06 87 ILE A CA 1
ATOM 715 C C . ILE A 1 87 ? -7.560 -7.463 3.565 1.00 98.06 87 ILE A C 1
ATOM 717 O O . ILE A 1 87 ? -8.019 -7.192 4.675 1.00 98.06 87 ILE A O 1
ATOM 721 N N . SER A 1 88 ? -8.320 -7.510 2.473 1.00 97.94 88 SER A N 1
ATOM 722 C CA . SER A 1 88 ? -9.775 -7.366 2.503 1.00 97.94 88 SER A CA 1
ATOM 723 C C . SER A 1 88 ? -10.451 -8.617 3.064 1.00 97.94 88 SER A C 1
ATOM 725 O O . SER A 1 88 ? -9.869 -9.705 3.098 1.00 97.94 88 SER A O 1
ATOM 727 N N . LYS A 1 89 ? -11.737 -8.506 3.410 1.00 97.19 89 LYS A N 1
ATOM 728 C CA . LYS A 1 89 ? -12.577 -9.642 3.829 1.00 97.19 89 LYS A CA 1
ATOM 729 C C . LYS A 1 89 ? -12.619 -10.776 2.796 1.00 97.19 89 LYS A C 1
ATOM 731 O O . LYS A 1 89 ? -12.870 -11.927 3.139 1.00 97.19 89 LYS A O 1
ATOM 736 N N . ARG A 1 90 ? -12.380 -10.458 1.517 1.00 96.62 90 ARG A N 1
ATOM 737 C CA . ARG A 1 90 ? -12.353 -11.415 0.395 1.00 96.62 90 ARG A CA 1
ATOM 738 C C . ARG A 1 90 ? -10.959 -11.974 0.100 1.00 96.62 90 ARG A C 1
ATOM 740 O O . ARG A 1 90 ? -10.817 -12.758 -0.833 1.00 96.62 90 ARG A O 1
ATOM 747 N N . GLY A 1 91 ? -9.943 -11.580 0.864 1.00 95.94 91 GLY A N 1
ATOM 748 C CA . GLY A 1 91 ? -8.565 -12.019 0.668 1.00 95.94 91 GLY A CA 1
ATOM 749 C C . GLY A 1 91 ? -7.763 -11.192 -0.343 1.00 95.94 91 GLY A C 1
ATOM 750 O O . GLY A 1 91 ? -6.635 -11.562 -0.663 1.00 95.94 91 GLY A O 1
ATOM 751 N N . GLU A 1 92 ? -8.315 -10.086 -0.854 1.00 97.00 92 GLU A N 1
ATOM 752 C CA . GLU A 1 92 ? -7.583 -9.181 -1.748 1.00 97.00 92 GLU A CA 1
ATOM 753 C C . GLU A 1 92 ? -6.485 -8.467 -0.969 1.00 97.00 92 GLU A C 1
ATOM 755 O O . GLU A 1 92 ? -6.727 -7.952 0.122 1.00 97.00 92 GLU A O 1
ATOM 760 N N . VAL A 1 93 ? -5.285 -8.429 -1.537 1.00 97.00 93 VAL A N 1
ATOM 761 C CA . VAL A 1 93 ? -4.118 -7.840 -0.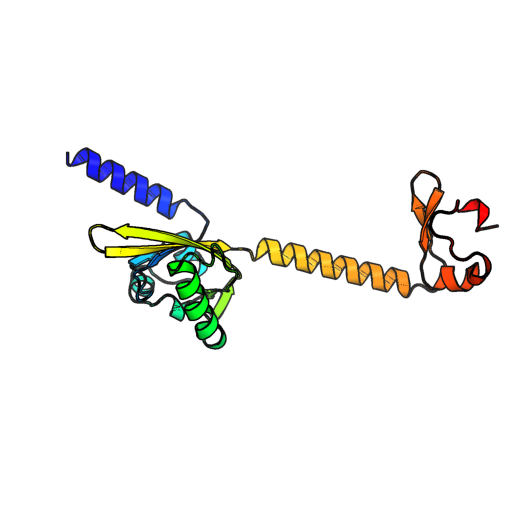885 1.00 97.00 93 VAL A CA 1
ATOM 762 C C . VAL A 1 93 ? -3.867 -6.469 -1.453 1.00 97.00 93 VAL A C 1
ATOM 764 O O . VAL A 1 93 ? -3.595 -6.317 -2.640 1.00 97.00 93 VAL A O 1
ATOM 767 N N . ILE A 1 94 ? -3.946 -5.485 -0.572 1.00 97.81 94 ILE A N 1
ATOM 768 C CA . ILE A 1 94 ? -3.901 -4.081 -0.928 1.00 97.81 94 ILE A CA 1
ATOM 769 C C . ILE A 1 94 ? -2.580 -3.538 -0.391 1.00 97.81 94 ILE A C 1
ATOM 771 O O . ILE A 1 94 ? -2.400 -3.427 0.828 1.00 97.81 94 ILE A O 1
ATOM 775 N N . PRO A 1 95 ? -1.604 -3.254 -1.267 1.00 97.69 95 PRO A N 1
ATOM 776 C CA . PRO A 1 95 ? -0.376 -2.618 -0.842 1.00 97.69 95 PRO A CA 1
ATOM 777 C C . PRO A 1 95 ? -0.697 -1.203 -0.367 1.00 97.69 95 PRO A C 1
ATOM 779 O O . PRO A 1 95 ? -1.272 -0.404 -1.105 1.00 97.69 95 PRO A O 1
ATOM 782 N N . VAL A 1 96 ? -0.285 -0.887 0.856 1.00 98.00 96 VAL A N 1
ATOM 783 C CA . VAL A 1 96 ? -0.469 0.442 1.432 1.00 98.00 96 VAL A CA 1
ATOM 784 C C . VAL A 1 96 ? 0.848 1.009 1.934 1.00 98.00 96 VAL A C 1
ATOM 786 O O . VAL A 1 96 ? 1.745 0.264 2.329 1.00 98.00 96 VAL A O 1
ATOM 789 N N . ASN A 1 97 ? 0.963 2.334 1.903 1.00 97.81 97 ASN A N 1
ATOM 790 C CA . ASN A 1 97 ? 1.976 3.067 2.651 1.00 97.81 97 ASN A CA 1
ATOM 791 C C . ASN A 1 97 ? 1.294 3.735 3.844 1.00 97.81 97 ASN A C 1
ATOM 793 O O . ASN A 1 97 ? 0.423 4.586 3.658 1.00 97.81 97 ASN A O 1
ATOM 797 N N . THR A 1 98 ? 1.673 3.330 5.050 1.00 97.75 98 THR A N 1
ATOM 798 C CA . THR A 1 98 ? 1.036 3.763 6.289 1.00 97.75 98 THR A CA 1
ATOM 799 C C . THR A 1 98 ? 1.944 4.710 7.047 1.00 97.75 98 THR A C 1
ATOM 801 O O . THR A 1 98 ? 3.102 4.397 7.324 1.00 97.75 98 THR A O 1
ATOM 804 N N . LYS A 1 99 ? 1.385 5.856 7.432 1.00 96.38 99 LYS A N 1
ATOM 805 C CA . LYS A 1 99 ? 1.954 6.772 8.415 1.00 96.38 99 LYS A CA 1
ATOM 806 C C . LYS A 1 99 ? 1.144 6.692 9.701 1.00 96.38 99 LYS A C 1
ATOM 808 O O . LYS A 1 99 ? -0.086 6.700 9.658 1.00 96.38 99 LYS A O 1
ATOM 813 N N . THR A 1 100 ? 1.829 6.685 10.836 1.00 94.38 100 THR A N 1
ATOM 814 C CA . THR A 1 100 ? 1.187 6.725 12.151 1.00 94.38 100 THR A CA 1
ATOM 815 C C . THR A 1 100 ? 1.436 8.048 12.854 1.00 94.38 100 THR A C 1
ATOM 817 O O . THR A 1 100 ? 2.475 8.685 12.690 1.00 94.38 100 THR A O 1
ATOM 820 N N . THR A 1 101 ? 0.482 8.486 13.662 1.00 93.25 101 THR A N 1
ATOM 821 C CA . THR A 1 101 ? 0.644 9.621 14.573 1.00 93.25 101 THR A CA 1
ATOM 822 C C . THR A 1 101 ? 0.028 9.264 15.914 1.00 93.25 101 THR A C 1
ATOM 824 O O . THR A 1 101 ? -1.107 8.800 15.977 1.00 93.25 101 THR A O 1
ATOM 827 N N . LEU A 1 102 ? 0.785 9.468 16.987 1.00 93.50 102 LEU A N 1
ATOM 828 C CA . LEU A 1 102 ? 0.311 9.229 18.345 1.00 93.50 102 LEU A CA 1
ATOM 829 C C . LEU A 1 102 ? -0.507 10.427 18.821 1.00 93.50 102 LEU A C 1
ATOM 831 O O . LEU A 1 102 ? -0.188 11.577 18.512 1.00 93.50 102 LEU A O 1
ATOM 835 N N . GLY A 1 103 ? -1.560 10.164 19.583 1.00 91.31 103 GLY A N 1
ATOM 836 C CA . GLY A 1 103 ? -2.426 11.206 20.113 1.00 91.31 103 GLY A CA 1
ATOM 837 C C . GLY A 1 103 ? -3.168 10.763 21.363 1.00 91.31 103 GLY A C 1
ATOM 838 O O . GLY A 1 103 ? -2.940 9.679 21.896 1.00 91.31 103 GLY A O 1
ATOM 839 N N . LYS A 1 104 ? -4.083 11.621 21.817 1.00 90.38 104 LYS A N 1
ATOM 840 C CA . LYS A 1 104 ? -4.988 11.325 22.929 1.00 90.38 104 LYS A CA 1
ATOM 841 C C . LYS A 1 104 ? -6.434 11.548 22.522 1.00 90.38 104 LYS A C 1
ATOM 843 O O . LYS A 1 104 ? -6.753 12.565 21.908 1.00 90.38 104 LYS A O 1
ATOM 848 N N . TRP A 1 105 ? -7.308 10.629 22.916 1.00 81.81 105 TRP A N 1
ATOM 849 C CA . TRP A 1 105 ? -8.758 10.785 22.847 1.00 81.81 105 TRP A CA 1
ATOM 850 C C . TRP A 1 105 ? -9.321 10.810 24.264 1.00 81.81 105 TRP A C 1
ATOM 852 O O . TRP A 1 105 ? -9.535 9.773 24.893 1.00 81.81 105 TRP A O 1
ATOM 862 N N . GLY A 1 106 ? -9.548 12.016 24.787 1.00 83.00 106 GLY A N 1
ATOM 863 C CA . GLY A 1 106 ? -9.802 12.189 26.216 1.00 83.00 106 GLY A CA 1
ATOM 864 C C . GLY A 1 106 ? -8.564 11.777 27.014 1.00 83.00 106 GLY A C 1
ATOM 865 O O . GLY A 1 106 ? -7.493 12.345 26.815 1.00 83.00 106 GLY A O 1
ATOM 866 N N . GLU A 1 107 ? -8.703 10.776 27.883 1.00 87.19 107 GLU A N 1
ATOM 867 C CA . GLU A 1 107 ? -7.596 10.229 28.683 1.00 87.19 107 GLU A CA 1
ATOM 868 C C . GLU A 1 107 ? -6.917 9.005 28.048 1.00 87.19 107 GLU A C 1
ATOM 870 O O . GLU A 1 107 ? -5.897 8.546 28.556 1.00 87.19 107 GLU A O 1
ATOM 875 N N . LYS A 1 108 ? -7.455 8.475 26.940 1.00 88.38 108 LYS A N 1
ATOM 876 C CA . LYS A 1 108 ? -6.897 7.296 26.269 1.00 88.38 108 LYS A CA 1
ATOM 877 C C . LYS A 1 108 ? -5.816 7.695 25.276 1.00 88.38 108 LYS A C 1
ATOM 879 O O . LYS A 1 108 ? -6.055 8.553 24.423 1.00 88.38 108 LYS A O 1
ATOM 884 N N . ASP A 1 109 ? -4.669 7.035 25.355 1.00 93.00 109 ASP A N 1
ATOM 885 C CA . ASP A 1 109 ? -3.648 7.119 24.318 1.00 93.00 109 ASP A CA 1
ATOM 886 C C . ASP A 1 109 ? -4.110 6.328 23.087 1.00 93.00 109 ASP A C 1
ATOM 888 O O . ASP A 1 109 ? -4.644 5.220 23.198 1.00 93.00 109 ASP A O 1
ATOM 892 N N . ILE A 1 110 ? -3.960 6.935 21.912 1.00 95.44 110 ILE A N 1
ATOM 893 C CA . ILE A 1 110 ? -4.442 6.388 20.645 1.00 95.44 110 ILE A CA 1
ATOM 894 C C . ILE A 1 110 ? -3.400 6.532 19.542 1.00 95.44 110 ILE A C 1
ATOM 896 O O . ILE A 1 110 ? -2.520 7.395 19.587 1.00 95.44 110 ILE A O 1
ATOM 900 N N . ILE A 1 111 ? -3.551 5.705 18.515 1.00 94.88 111 ILE A N 1
ATOM 901 C CA . ILE A 1 111 ? -2.726 5.705 17.314 1.00 94.88 111 ILE A CA 1
ATOM 902 C C . ILE A 1 111 ? -3.627 6.054 1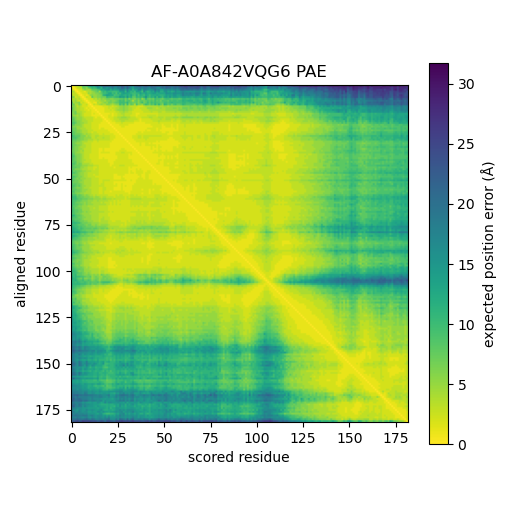6.132 1.00 94.88 111 ILE A C 1
ATOM 904 O O . ILE A 1 111 ? -4.597 5.355 15.850 1.00 94.88 111 ILE A O 1
ATOM 908 N N . PHE A 1 112 ? -3.305 7.132 15.427 1.00 94.62 112 PHE A N 1
ATOM 909 C CA . PHE A 1 112 ? -3.905 7.460 14.139 1.00 94.62 112 PHE A CA 1
ATOM 910 C C . PHE A 1 112 ? -3.071 6.829 13.031 1.00 94.62 112 PHE A C 1
ATOM 912 O O . PHE A 1 112 ? -1.939 7.253 12.806 1.00 94.62 112 PHE A O 1
ATOM 919 N N . GLY A 1 113 ? -3.620 5.830 12.346 1.00 95.69 113 GLY A N 1
ATOM 920 C CA . GLY A 1 113 ? -3.030 5.239 11.150 1.00 95.69 113 GLY A CA 1
ATOM 921 C C . GLY A 1 113 ? -3.681 5.812 9.897 1.00 95.69 113 GLY A C 1
ATOM 922 O O . GLY A 1 113 ? -4.888 5.668 9.716 1.00 95.69 113 GLY A O 1
ATOM 923 N N . ILE A 1 114 ? -2.889 6.439 9.028 1.00 97.06 114 ILE A N 1
ATOM 924 C CA . ILE A 1 114 ? -3.322 6.895 7.703 1.00 97.06 114 ILE A CA 1
ATOM 925 C C . ILE A 1 114 ? -2.565 6.068 6.673 1.00 97.06 114 ILE A C 1
ATOM 927 O O . ILE A 1 114 ? -1.337 6.136 6.603 1.00 97.06 114 ILE A O 1
ATOM 931 N N . SER A 1 115 ? -3.292 5.274 5.897 1.00 98.25 115 SER A N 1
ATOM 932 C CA . SER A 1 115 ? -2.730 4.344 4.922 1.00 98.25 115 SER A CA 1
ATOM 933 C C . SER A 1 115 ? -3.167 4.731 3.519 1.00 98.25 115 SER A C 1
ATOM 935 O O . SER A 1 115 ? -4.354 4.744 3.211 1.00 98.25 115 SER A O 1
ATOM 937 N N . ARG A 1 116 ? -2.199 5.027 2.657 1.00 97.94 116 ARG A N 1
ATOM 938 C CA . ARG A 1 116 ? -2.440 5.308 1.244 1.00 97.94 116 ARG A CA 1
ATOM 939 C C . ARG A 1 116 ? -2.391 4.023 0.441 1.00 97.94 116 ARG A C 1
ATOM 941 O O . ARG A 1 116 ? -1.378 3.328 0.500 1.00 97.94 116 ARG A O 1
ATOM 948 N N . ASP A 1 117 ? -3.430 3.742 -0.338 1.00 97.75 117 ASP A N 1
ATOM 949 C CA . ASP A 1 117 ? -3.398 2.680 -1.345 1.00 97.75 117 ASP A CA 1
ATOM 950 C C . ASP A 1 117 ? -2.361 3.029 -2.425 1.00 97.75 117 ASP A C 1
ATOM 952 O O . ASP A 1 117 ? -2.422 4.081 -3.059 1.00 97.75 117 ASP A O 1
ATOM 956 N N . ILE A 1 118 ? -1.374 2.153 -2.612 1.00 97.31 118 ILE A N 1
ATOM 957 C CA . ILE A 1 118 ? -0.318 2.315 -3.619 1.00 97.31 118 ILE A CA 1
ATOM 958 C C . ILE A 1 118 ? -0.439 1.283 -4.747 1.00 97.31 118 ILE A C 1
ATOM 960 O O . ILE A 1 118 ? 0.528 1.054 -5.475 1.00 97.31 118 ILE A O 1
ATOM 964 N N . SER A 1 119 ? -1.608 0.651 -4.906 1.00 95.81 119 SER A N 1
ATOM 965 C CA . SER A 1 119 ? -1.870 -0.356 -5.944 1.00 95.81 119 SER A CA 1
ATOM 966 C C . SER A 1 119 ? -1.642 0.202 -7.343 1.00 95.81 119 SER A C 1
ATOM 968 O O . SER A 1 119 ? -0.950 -0.417 -8.147 1.00 95.81 119 SER A O 1
ATOM 970 N N . GLU A 1 120 ? -2.176 1.392 -7.626 1.00 95.19 120 GLU A N 1
ATOM 971 C CA . GLU A 1 120 ? -2.023 2.036 -8.933 1.00 95.19 120 GLU A CA 1
ATOM 972 C C . GLU A 1 120 ? -0.559 2.393 -9.212 1.00 95.19 120 GLU A C 1
ATOM 974 O O . GLU A 1 120 ? -0.044 2.114 -10.293 1.00 95.19 120 GLU A O 1
ATOM 979 N N . ILE A 1 121 ? 0.146 2.918 -8.204 1.00 95.25 121 ILE A N 1
ATOM 980 C CA . ILE A 1 121 ? 1.572 3.251 -8.309 1.00 95.25 121 ILE A CA 1
ATOM 981 C C . ILE A 1 121 ? 2.391 1.994 -8.611 1.00 95.25 121 ILE A C 1
ATOM 983 O O . ILE A 1 121 ? 3.218 2.011 -9.523 1.00 95.25 121 ILE A O 1
ATOM 987 N N . LYS A 1 122 ? 2.155 0.899 -7.878 1.00 93.38 122 LYS A N 1
ATOM 988 C CA . LYS A 1 122 ? 2.849 -0.374 -8.109 1.00 93.38 122 LYS A CA 1
ATOM 989 C C . LYS A 1 122 ? 2.547 -0.938 -9.491 1.00 93.38 122 LYS A C 1
ATOM 991 O O . LYS A 1 122 ? 3.477 -1.312 -10.191 1.00 93.38 122 LYS A O 1
ATOM 996 N N . LYS A 1 123 ? 1.286 -0.909 -9.924 1.00 94.75 123 LYS A N 1
ATOM 997 C CA . LYS A 1 123 ? 0.897 -1.368 -11.260 1.00 94.75 123 LYS A CA 1
ATOM 998 C C . LYS A 1 123 ? 1.617 -0.589 -12.362 1.00 94.75 123 LYS A C 1
ATOM 1000 O O . LYS A 1 123 ? 2.202 -1.195 -13.247 1.00 94.75 123 LYS A O 1
ATOM 1005 N N . ILE A 1 124 ? 1.648 0.742 -12.275 1.00 95.88 124 ILE A N 1
ATOM 1006 C CA . ILE A 1 124 ? 2.358 1.585 -13.251 1.00 95.88 124 ILE A CA 1
ATOM 1007 C C . ILE A 1 124 ? 3.863 1.269 -13.264 1.00 95.88 124 ILE A C 1
ATOM 1009 O O . ILE A 1 124 ? 4.489 1.251 -14.326 1.00 95.88 124 ILE A O 1
ATOM 1013 N N . GLN A 1 125 ? 4.462 1.026 -12.095 1.00 95.12 125 GLN A N 1
ATOM 1014 C CA . GLN A 1 125 ? 5.871 0.644 -11.994 1.00 95.12 125 GLN A CA 1
ATOM 1015 C C . GLN A 1 125 ? 6.142 -0.727 -12.621 1.00 95.12 125 GLN A C 1
ATOM 1017 O O . GLN A 1 125 ? 7.107 -0.861 -13.376 1.00 95.12 125 GLN A O 1
ATOM 1022 N N . ASP A 1 126 ? 5.291 -1.713 -12.349 1.00 95.19 126 ASP A N 1
ATOM 1023 C CA . ASP A 1 126 ? 5.405 -3.066 -12.889 1.00 95.19 126 ASP A CA 1
ATOM 1024 C C . ASP A 1 126 ? 5.224 -3.069 -14.415 1.00 95.19 126 ASP A C 1
ATOM 1026 O O . ASP A 1 126 ? 6.084 -3.596 -15.126 1.00 95.19 126 ASP A O 1
ATOM 1030 N N . ASP A 1 127 ? 4.204 -2.372 -14.928 1.00 95.94 127 ASP A N 1
ATOM 1031 C CA . ASP A 1 127 ? 3.952 -2.202 -16.366 1.00 95.94 127 ASP A CA 1
ATOM 1032 C C . ASP A 1 127 ? 5.161 -1.546 -17.067 1.00 95.94 127 ASP A C 1
ATOM 1034 O O . ASP A 1 127 ? 5.585 -1.962 -18.151 1.00 95.94 127 ASP A O 1
ATOM 1038 N N . LEU A 1 128 ? 5.785 -0.542 -16.435 1.00 96.81 128 LEU A N 1
ATOM 1039 C CA . LEU A 1 128 ? 6.990 0.109 -16.961 1.00 96.81 128 LEU A CA 1
ATOM 1040 C C . LEU A 1 128 ? 8.198 -0.839 -16.985 1.00 96.81 128 LEU A C 1
ATOM 1042 O O . LEU A 1 128 ? 8.993 -0.808 -17.931 1.00 96.81 128 LEU A O 1
ATOM 1046 N N . ILE A 1 129 ? 8.374 -1.652 -15.942 1.00 96.38 129 ILE A N 1
ATOM 1047 C CA . ILE A 1 129 ? 9.455 -2.642 -15.863 1.00 96.38 129 ILE A CA 1
ATOM 1048 C C . ILE A 1 129 ? 9.264 -3.710 -16.941 1.00 96.38 129 ILE A C 1
ATOM 1050 O O . ILE A 1 129 ? 10.230 -4.057 -17.629 1.00 96.38 129 ILE A O 1
ATOM 1054 N N . GLU A 1 130 ? 8.040 -4.198 -17.123 1.00 96.50 130 GLU A N 1
ATOM 1055 C CA . GLU A 1 130 ? 7.708 -5.183 -18.147 1.00 96.50 130 GLU A CA 1
ATOM 1056 C C . GLU A 1 130 ? 7.944 -4.625 -19.553 1.00 96.50 130 GLU A C 1
ATOM 1058 O O . GLU A 1 130 ? 8.663 -5.244 -20.340 1.00 96.50 130 GLU A O 1
ATOM 1063 N N . ALA A 1 131 ? 7.470 -3.410 -19.841 1.00 96.62 131 ALA A N 1
ATOM 1064 C CA . ALA A 1 131 ? 7.703 -2.747 -21.121 1.00 96.62 131 ALA A CA 1
ATOM 1065 C C . ALA A 1 131 ? 9.202 -2.553 -21.411 1.00 96.62 131 ALA A C 1
ATOM 1067 O O . ALA A 1 131 ? 9.674 -2.846 -22.514 1.00 96.62 131 ALA A O 1
ATOM 1068 N N . LYS A 1 132 ? 9.992 -2.117 -20.417 1.00 96.12 132 LYS A N 1
ATOM 1069 C CA . LYS A 1 132 ? 11.455 -1.993 -20.553 1.00 96.12 132 LYS A CA 1
ATOM 1070 C C . LYS A 1 132 ? 12.120 -3.339 -20.820 1.00 96.12 132 LYS A C 1
ATOM 1072 O O . LYS A 1 132 ? 13.010 -3.417 -21.667 1.00 96.12 132 LYS A O 1
ATOM 1077 N N . ARG A 1 133 ? 11.704 -4.394 -20.113 1.00 96.38 133 ARG A N 1
ATOM 1078 C CA . ARG A 1 133 ? 12.231 -5.751 -20.299 1.00 96.38 133 ARG A CA 1
ATOM 1079 C C . ARG A 1 133 ? 11.895 -6.279 -21.691 1.00 96.38 133 ARG A C 1
ATOM 1081 O O . ARG A 1 133 ? 12.779 -6.796 -22.366 1.00 96.38 133 ARG A O 1
ATOM 1088 N N . PHE A 1 134 ? 10.660 -6.088 -22.142 1.00 95.50 134 PHE A N 1
ATOM 1089 C CA . PHE A 1 134 ? 10.207 -6.469 -23.474 1.00 95.50 134 PHE A CA 1
ATOM 1090 C C . PHE A 1 134 ? 11.020 -5.771 -24.574 1.00 95.50 134 PHE A C 1
ATOM 1092 O O . PHE A 1 134 ? 11.608 -6.442 -25.422 1.00 95.50 134 PHE A O 1
ATOM 1099 N N . LEU A 1 135 ? 11.149 -4.440 -24.507 1.00 94.69 135 LEU A N 1
ATOM 1100 C CA . LEU A 1 135 ? 11.961 -3.668 -25.454 1.00 94.69 135 LEU A CA 1
ATOM 1101 C C . LEU A 1 135 ? 13.435 -4.082 -25.424 1.00 94.69 135 LEU A C 1
ATOM 1103 O O . LEU A 1 135 ? 14.058 -4.198 -26.476 1.00 94.69 135 LEU A O 1
ATOM 1107 N N . SER A 1 136 ? 13.994 -4.332 -24.236 1.00 93.31 136 SER A N 1
ATOM 1108 C CA . SER A 1 136 ? 15.370 -4.812 -24.100 1.00 93.31 136 SER A CA 1
ATOM 1109 C C . SER A 1 136 ? 15.557 -6.171 -24.768 1.00 93.31 136 SER A C 1
ATOM 1111 O O . SER A 1 136 ? 16.535 -6.346 -25.485 1.00 93.31 136 SER A O 1
ATOM 1113 N N . ASN A 1 137 ? 14.628 -7.108 -24.572 1.00 93.94 137 ASN A N 1
ATOM 1114 C CA . ASN A 1 137 ? 14.695 -8.440 -25.170 1.00 93.94 137 ASN A CA 1
ATOM 1115 C C . ASN A 1 137 ? 14.588 -8.387 -26.697 1.00 93.94 137 ASN A C 1
ATOM 1117 O O . ASN A 1 137 ? 15.329 -9.084 -27.386 1.00 93.94 137 ASN A O 1
ATOM 1121 N N . ILE A 1 138 ? 13.707 -7.544 -27.242 1.00 93.31 138 ILE A N 1
ATOM 1122 C CA . ILE A 1 138 ? 13.628 -7.313 -28.690 1.00 93.31 138 ILE A CA 1
ATOM 1123 C C . ILE A 1 138 ? 14.953 -6.748 -29.195 1.00 93.31 138 ILE A C 1
ATOM 1125 O O . ILE A 1 138 ? 15.575 -7.319 -30.085 1.00 93.31 138 ILE A O 1
ATOM 1129 N N . PHE A 1 139 ? 15.422 -5.661 -28.583 1.00 93.44 139 PHE A N 1
ATOM 1130 C CA . PHE A 1 139 ? 16.648 -4.991 -28.996 1.00 93.44 139 PHE A CA 1
ATOM 1131 C C . PHE A 1 139 ? 17.853 -5.942 -29.001 1.00 93.44 139 PHE A C 1
ATOM 1133 O O . PHE A 1 139 ? 18.638 -5.919 -29.945 1.00 93.44 139 PHE A O 1
ATOM 1140 N N . THR A 1 140 ? 17.987 -6.806 -27.988 1.00 92.81 140 THR A N 1
ATOM 1141 C CA . THR A 1 140 ? 19.114 -7.743 -27.876 1.00 92.81 140 THR A CA 1
ATOM 1142 C C . THR A 1 140 ? 19.000 -8.987 -28.754 1.00 92.81 140 THR A C 1
ATOM 1144 O O . THR A 1 140 ? 20.035 -9.545 -29.115 1.00 92.81 140 THR A O 1
ATOM 1147 N N . SER A 1 141 ? 17.785 -9.435 -29.089 1.00 92.88 141 SER A N 1
ATOM 1148 C CA . SER A 1 141 ? 17.558 -10.665 -29.867 1.00 92.88 141 SER A CA 1
ATOM 1149 C C . SER A 1 141 ? 17.523 -10.453 -31.382 1.00 92.88 141 SER A C 1
ATOM 1151 O O . SER A 1 141 ? 17.719 -11.416 -32.127 1.00 92.88 141 SER A O 1
ATOM 1153 N N . ILE A 1 142 ? 17.309 -9.217 -31.847 1.00 94.88 142 ILE A N 1
ATOM 1154 C CA . ILE A 1 142 ? 17.335 -8.890 -33.276 1.00 94.88 142 ILE A CA 1
ATOM 1155 C C . ILE A 1 142 ? 18.722 -9.189 -33.869 1.00 94.88 142 ILE A C 1
ATOM 1157 O O . ILE A 1 142 ? 19.757 -8.744 -33.367 1.00 94.88 142 ILE A O 1
ATOM 1161 N N . GLN A 1 143 ? 18.726 -9.947 -34.969 1.00 92.81 143 GLN A N 1
ATOM 1162 C CA . GLN A 1 143 ? 19.935 -10.333 -35.708 1.00 92.81 143 GLN A CA 1
ATOM 1163 C C . GLN A 1 143 ? 20.418 -9.262 -36.697 1.00 92.81 143 GLN A C 1
ATOM 1165 O O . GLN A 1 143 ? 21.444 -9.454 -37.342 1.00 92.81 143 GLN A O 1
ATOM 1170 N N . ASP A 1 144 ? 19.723 -8.127 -36.772 1.00 93.75 144 ASP A N 1
ATOM 1171 C CA . ASP A 1 144 ? 20.180 -6.931 -37.474 1.00 93.75 144 ASP A CA 1
ATOM 1172 C C . ASP A 1 144 ? 20.987 -6.037 -36.527 1.00 93.75 144 ASP A C 1
ATOM 1174 O O . ASP A 1 144 ? 20.708 -5.956 -35.326 1.00 93.75 144 ASP A O 1
ATOM 1178 N N . GLY A 1 145 ? 21.996 -5.348 -37.060 1.00 92.94 145 GLY A N 1
ATOM 1179 C CA . GLY A 1 145 ? 22.717 -4.318 -36.321 1.00 92.94 145 GLY A CA 1
ATOM 1180 C C . GLY A 1 145 ? 21.827 -3.097 -36.092 1.00 92.94 145 GLY A C 1
ATOM 1181 O O . GLY A 1 145 ? 21.443 -2.427 -37.046 1.00 92.94 145 GLY A O 1
ATOM 1182 N N . ILE A 1 146 ? 21.511 -2.795 -34.831 1.00 94.81 146 ILE A N 1
ATOM 1183 C CA . ILE A 1 146 ? 20.721 -1.620 -34.453 1.00 94.81 146 ILE A CA 1
ATOM 1184 C C . ILE A 1 146 ? 21.577 -0.675 -33.623 1.00 94.81 146 ILE A C 1
ATOM 1186 O O . ILE A 1 146 ? 22.141 -1.065 -32.596 1.00 94.81 146 ILE A O 1
ATOM 1190 N N . SER A 1 147 ? 21.568 0.592 -34.028 1.00 94.81 147 SER A N 1
ATOM 1191 C CA . SER A 1 147 ? 22.191 1.697 -33.309 1.00 94.81 147 SER A CA 1
ATOM 1192 C C . SER A 1 147 ? 21.158 2.775 -33.027 1.00 94.81 147 SER A C 1
ATOM 1194 O O . SER A 1 147 ? 20.393 3.170 -33.903 1.00 94.81 147 SER A O 1
ATOM 1196 N N . VAL A 1 148 ? 21.135 3.256 -31.791 1.00 95.31 148 VAL A N 1
ATOM 1197 C CA . VAL A 1 148 ? 20.319 4.393 -31.371 1.00 95.31 148 VAL A CA 1
ATOM 1198 C C . VAL A 1 148 ? 21.221 5.616 -31.342 1.00 95.31 148 VAL A C 1
ATOM 1200 O O . VAL A 1 148 ? 22.312 5.561 -30.767 1.00 95.31 148 VAL A O 1
ATOM 1203 N N . LEU A 1 149 ? 20.763 6.704 -31.959 1.00 96.81 149 LEU A N 1
ATOM 1204 C CA . LEU A 1 149 ? 21.494 7.962 -32.077 1.00 96.81 149 LEU A CA 1
ATOM 1205 C C . LEU A 1 149 ? 20.761 9.085 -31.334 1.00 96.81 149 LEU A C 1
ATOM 1207 O O . LEU A 1 149 ? 19.533 9.057 -31.224 1.00 96.81 149 LEU A O 1
ATOM 1211 N N . ASP A 1 150 ? 21.499 10.079 -30.846 1.00 96.81 150 ASP A N 1
ATOM 1212 C CA . ASP A 1 150 ? 20.913 11.359 -30.440 1.00 96.81 150 ASP A CA 1
ATOM 1213 C C . ASP A 1 150 ? 20.707 12.306 -31.643 1.00 96.81 150 ASP A C 1
ATOM 1215 O O . ASP A 1 150 ? 20.951 11.951 -32.799 1.00 96.81 150 ASP A O 1
ATOM 1219 N N . LYS A 1 151 ? 20.236 13.532 -31.373 1.00 96.38 151 LYS A N 1
ATOM 1220 C CA . LYS A 1 151 ? 19.972 14.547 -32.410 1.00 96.38 151 LYS A CA 1
ATOM 1221 C C . LYS A 1 151 ? 21.231 15.013 -33.145 1.00 96.38 151 LYS A C 1
ATOM 1223 O O . LYS A 1 151 ? 21.116 15.486 -34.271 1.00 96.38 151 LYS A O 1
ATOM 1228 N N . ASP A 1 152 ? 22.398 14.863 -32.528 1.00 97.00 152 ASP A N 1
ATOM 1229 C CA . ASP A 1 152 ? 23.685 15.257 -33.093 1.00 97.00 152 ASP A CA 1
ATOM 1230 C C . ASP A 1 152 ? 24.394 14.070 -33.763 1.00 97.00 152 ASP A C 1
ATOM 1232 O O . ASP A 1 152 ? 25.566 14.182 -34.127 1.00 97.00 152 ASP A O 1
ATOM 1236 N N . LEU A 1 153 ? 23.701 12.941 -33.956 1.00 95.81 153 LEU A N 1
ATOM 1237 C CA . LEU A 1 153 ? 24.223 11.713 -34.562 1.00 95.81 153 LEU A CA 1
ATOM 1238 C C . LEU A 1 153 ? 25.302 11.006 -33.727 1.00 95.81 153 LEU A C 1
ATOM 1240 O O . LEU A 1 153 ? 26.063 10.195 -34.265 1.00 95.81 153 LEU A O 1
ATOM 1244 N N . ASN A 1 154 ? 25.387 11.280 -32.423 1.00 96.69 154 ASN A N 1
ATOM 1245 C CA . ASN A 1 154 ? 26.234 10.481 -31.543 1.00 96.69 154 ASN A CA 1
ATOM 1246 C C . ASN A 1 154 ? 25.543 9.145 -31.258 1.00 96.69 154 ASN A C 1
ATOM 1248 O O . ASN A 1 154 ? 24.338 9.097 -31.002 1.00 96.69 154 ASN A O 1
ATOM 1252 N N . ILE A 1 155 ? 26.305 8.053 -31.266 1.00 97.00 155 ILE A N 1
ATOM 1253 C CA . ILE A 1 155 ? 25.793 6.729 -30.912 1.00 97.00 155 ILE A CA 1
ATOM 1254 C C . ILE A 1 155 ? 25.547 6.685 -29.401 1.00 97.00 155 ILE A C 1
ATOM 1256 O O . ILE A 1 155 ? 26.489 6.755 -28.615 1.00 97.00 155 ILE A O 1
ATOM 1260 N N . ILE A 1 156 ? 24.292 6.525 -28.980 1.00 96.88 156 ILE A N 1
ATOM 1261 C CA . ILE A 1 156 ? 23.918 6.432 -27.558 1.00 96.88 156 ILE A CA 1
ATOM 1262 C C . ILE A 1 156 ? 23.726 4.989 -27.089 1.00 96.88 156 ILE A C 1
ATOM 1264 O O . ILE A 1 156 ? 23.829 4.704 -25.897 1.00 96.88 156 ILE A O 1
ATOM 1268 N N . LYS A 1 157 ? 23.440 4.067 -28.015 1.00 95.50 157 LYS A N 1
ATOM 1269 C CA . LYS A 1 157 ? 23.272 2.641 -27.718 1.00 95.50 157 LYS A CA 1
ATOM 1270 C C . LYS A 1 157 ? 23.449 1.800 -28.975 1.00 95.50 157 LYS A C 1
ATOM 1272 O O . LYS A 1 157 ? 23.056 2.230 -30.053 1.00 95.50 157 LYS A O 1
ATOM 1277 N N . VAL A 1 158 ? 23.964 0.587 -28.824 1.00 95.31 158 VAL A N 1
ATOM 1278 C CA . VAL A 1 158 ? 24.037 -0.429 -29.883 1.00 95.31 158 VAL A CA 1
ATOM 1279 C C . VAL A 1 158 ? 23.542 -1.763 -29.351 1.00 95.31 158 VAL A C 1
ATOM 1281 O O . VAL A 1 158 ? 23.627 -2.015 -28.148 1.00 95.31 158 VAL A O 1
ATOM 1284 N N . ASN A 1 159 ? 22.959 -2.588 -30.215 1.00 95.56 159 ASN A N 1
ATOM 1285 C CA . ASN A 1 159 ? 22.583 -3.945 -29.840 1.00 95.56 159 ASN A CA 1
ATOM 1286 C C . ASN A 1 159 ? 23.772 -4.915 -29.967 1.00 95.56 159 ASN A C 1
ATOM 1288 O O . ASN A 1 159 ? 24.747 -4.604 -30.655 1.00 95.56 159 ASN A O 1
ATOM 1292 N N . PRO A 1 160 ? 23.699 -6.119 -29.364 1.00 95.62 160 PRO A N 1
ATOM 1293 C CA . PRO A 1 160 ? 24.798 -7.082 -29.409 1.00 95.62 160 PRO A CA 1
ATOM 1294 C C . PRO A 1 160 ? 25.208 -7.482 -30.830 1.00 95.62 160 PRO A C 1
ATOM 1296 O O . PRO A 1 160 ? 26.362 -7.826 -31.071 1.00 95.62 160 PRO A O 1
ATOM 1299 N N . THR A 1 161 ? 24.280 -7.465 -31.790 1.00 95.25 161 THR A N 1
ATOM 1300 C CA . THR A 1 161 ? 24.595 -7.764 -33.193 1.00 95.25 161 THR A CA 1
ATOM 1301 C C . THR A 1 161 ? 25.474 -6.675 -33.809 1.00 95.25 161 THR A C 1
ATOM 1303 O O . THR A 1 161 ? 26.521 -6.999 -34.369 1.00 95.25 161 THR A O 1
ATOM 1306 N N . ALA A 1 162 ? 25.129 -5.396 -33.629 1.00 93.56 162 ALA A N 1
ATOM 1307 C CA . ALA A 1 162 ? 25.972 -4.279 -34.053 1.00 93.56 162 ALA A CA 1
ATOM 1308 C C . ALA A 1 162 ? 27.338 -4.286 -33.344 1.00 93.56 162 ALA A C 1
ATOM 1310 O O . ALA A 1 162 ? 28.354 -4.045 -33.991 1.00 93.56 162 ALA A O 1
ATOM 1311 N N . GLU A 1 163 ? 27.392 -4.625 -32.051 1.00 92.25 163 GLU A N 1
ATOM 1312 C CA . GLU A 1 163 ? 28.662 -4.786 -31.321 1.00 92.25 163 GLU A CA 1
ATOM 1313 C C . GLU A 1 163 ? 29.551 -5.875 -31.934 1.00 92.25 163 GLU A C 1
ATOM 1315 O O . GLU A 1 163 ? 30.758 -5.682 -32.066 1.00 92.25 163 GLU A O 1
ATOM 1320 N N . ARG A 1 164 ? 28.968 -7.010 -32.346 1.00 91.75 164 ARG A N 1
ATOM 1321 C CA . ARG A 1 164 ? 29.710 -8.083 -33.026 1.00 91.75 164 ARG A CA 1
ATOM 1322 C C . ARG A 1 164 ? 30.231 -7.630 -34.388 1.00 91.75 164 ARG A C 1
ATOM 1324 O O . ARG A 1 164 ? 31.406 -7.845 -34.685 1.00 91.75 164 ARG A O 1
ATOM 1331 N N . TRP A 1 165 ? 29.376 -7.011 -35.202 1.00 92.06 165 TRP A N 1
ATOM 1332 C CA . TRP A 1 165 ? 29.732 -6.568 -36.555 1.00 92.06 165 TRP A CA 1
ATOM 1333 C C . TRP A 1 165 ? 30.806 -5.475 -36.547 1.00 92.06 165 TRP A C 1
ATOM 1335 O O . TRP A 1 165 ? 31.736 -5.532 -37.344 1.00 92.06 165 TRP A O 1
ATOM 1345 N N . TYR A 1 166 ? 30.729 -4.534 -35.603 1.00 89.94 166 TYR A N 1
ATOM 1346 C CA . TYR A 1 166 ? 31.657 -3.404 -35.475 1.00 89.94 166 TYR A CA 1
ATOM 1347 C C . TYR A 1 166 ? 32.636 -3.559 -34.304 1.00 89.94 166 TYR A C 1
ATOM 1349 O O . TYR A 1 166 ? 33.087 -2.570 -33.724 1.00 89.94 166 TYR A O 1
ATOM 1357 N N . SER A 1 167 ? 33.000 -4.799 -33.969 1.00 89.25 167 SER A N 1
ATOM 1358 C CA . SER A 1 167 ? 33.878 -5.118 -32.832 1.00 89.25 167 SER A CA 1
ATOM 1359 C C . SER A 1 167 ? 35.229 -4.390 -32.873 1.00 89.25 167 SER A C 1
ATOM 1361 O O . SER A 1 167 ? 35.747 -4.006 -31.827 1.00 89.25 167 SER A O 1
ATOM 1363 N N . VAL A 1 168 ? 35.763 -4.119 -34.069 1.00 89.81 168 VAL A N 1
ATOM 1364 C CA . VAL A 1 168 ? 37.034 -3.396 -34.277 1.00 89.81 168 VAL A CA 1
ATOM 1365 C C . VAL A 1 168 ? 36.934 -1.905 -33.918 1.00 89.81 168 VAL A C 1
ATOM 1367 O O . VAL A 1 168 ? 37.928 -1.295 -33.532 1.00 89.81 168 VAL A O 1
ATOM 1370 N N . SER A 1 169 ? 35.740 -1.314 -33.997 1.00 88.19 169 SER A N 1
ATOM 1371 C CA . SER A 1 169 ? 35.510 0.116 -33.743 1.00 88.19 169 SER A CA 1
ATOM 1372 C C . SER A 1 169 ? 35.088 0.414 -32.296 1.00 88.19 169 SER A C 1
ATOM 1374 O O . SER A 1 169 ? 34.853 1.579 -31.947 1.00 88.19 169 SER A O 1
ATOM 1376 N N . MET A 1 170 ? 34.994 -0.616 -31.445 1.00 87.94 170 MET A N 1
ATOM 1377 C CA . MET A 1 170 ? 34.572 -0.487 -30.049 1.00 87.94 170 MET A CA 1
ATOM 1378 C C . MET A 1 170 ? 35.606 0.257 -29.180 1.00 87.94 170 MET A C 1
ATOM 1380 O O . MET A 1 170 ? 36.809 0.089 -29.373 1.00 87.94 170 MET A O 1
ATOM 1384 N N . PRO A 1 171 ? 35.162 1.061 -28.192 1.00 91.75 171 PRO A N 1
ATOM 1385 C CA . PRO A 1 171 ? 33.772 1.423 -27.909 1.00 91.75 171 PRO A CA 1
ATOM 1386 C C . PRO A 1 171 ? 33.224 2.401 -28.960 1.00 91.75 171 PRO A C 1
ATOM 1388 O O . PRO A 1 171 ? 33.913 3.336 -29.364 1.00 91.75 171 PRO A O 1
ATOM 1391 N N . VAL A 1 172 ? 31.982 2.188 -29.402 1.00 92.56 172 VAL A N 1
ATOM 1392 C CA . VAL A 1 172 ? 31.313 3.069 -30.382 1.00 92.56 172 VAL A CA 1
ATOM 1393 C C . VAL A 1 172 ? 30.393 4.104 -29.732 1.00 92.56 172 VAL A C 1
ATOM 1395 O O . VAL A 1 172 ? 30.104 5.128 -30.340 1.00 92.56 172 VAL A O 1
ATOM 1398 N N . ILE A 1 173 ? 29.955 3.867 -28.489 1.00 94.62 173 ILE A N 1
ATOM 1399 C CA . ILE A 1 173 ? 29.090 4.790 -27.742 1.00 94.62 173 ILE A CA 1
ATOM 1400 C C . ILE A 1 173 ? 29.820 6.126 -27.537 1.00 94.62 173 ILE A C 1
ATOM 1402 O O . ILE A 1 173 ? 30.974 6.152 -27.113 1.00 94.62 173 ILE A O 1
ATOM 1406 N N . GLY A 1 174 ? 29.140 7.228 -27.846 1.00 94.75 174 GLY A N 1
ATOM 1407 C CA . GLY A 1 174 ? 29.664 8.593 -27.792 1.00 94.75 174 GLY A CA 1
ATOM 1408 C C . GLY A 1 174 ? 30.362 9.070 -29.071 1.00 94.75 174 GLY A C 1
ATOM 1409 O O . GLY A 1 174 ? 30.587 10.269 -29.205 1.00 94.75 174 GLY A O 1
ATOM 1410 N N . LYS A 1 175 ? 30.675 8.181 -30.026 1.00 95.25 175 LYS A N 1
ATOM 1411 C CA . LYS A 1 175 ? 31.245 8.564 -31.332 1.00 95.25 175 LYS A CA 1
ATOM 1412 C C . LYS A 1 175 ? 30.151 8.983 -32.313 1.00 95.25 175 LYS A C 1
ATOM 1414 O O . LYS A 1 175 ? 28.992 8.583 -32.162 1.00 95.25 175 LYS A O 1
ATOM 1419 N N . LYS A 1 176 ? 30.515 9.742 -33.351 1.00 95.31 176 LYS A N 1
ATOM 1420 C CA . LYS A 1 176 ? 29.595 10.063 -34.451 1.00 95.31 176 LYS A CA 1
ATOM 1421 C C . LYS A 1 176 ? 29.337 8.822 -35.295 1.00 95.31 176 LYS A C 1
ATOM 1423 O O . LYS A 1 176 ? 30.267 8.101 -35.646 1.00 95.31 176 LYS A O 1
ATOM 1428 N N . CYS A 1 177 ? 28.082 8.581 -35.666 1.00 92.88 177 CYS A N 1
ATOM 1429 C CA . CYS A 1 177 ? 27.721 7.369 -36.403 1.00 92.88 177 CYS A CA 1
ATOM 1430 C C . CYS A 1 177 ? 28.481 7.222 -37.733 1.00 92.88 177 CYS A C 1
ATOM 1432 O O . CYS A 1 177 ? 28.894 6.121 -38.072 1.00 92.88 177 CYS A O 1
ATOM 1434 N N . TYR A 1 178 ? 28.733 8.325 -38.442 1.00 92.62 178 TYR A N 1
ATOM 1435 C CA . TYR A 1 178 ? 29.445 8.346 -39.727 1.00 92.62 178 TYR A CA 1
ATOM 1436 C C . TYR A 1 178 ? 30.972 8.179 -39.607 1.00 92.62 178 TYR A C 1
ATOM 1438 O O . TYR A 1 178 ? 31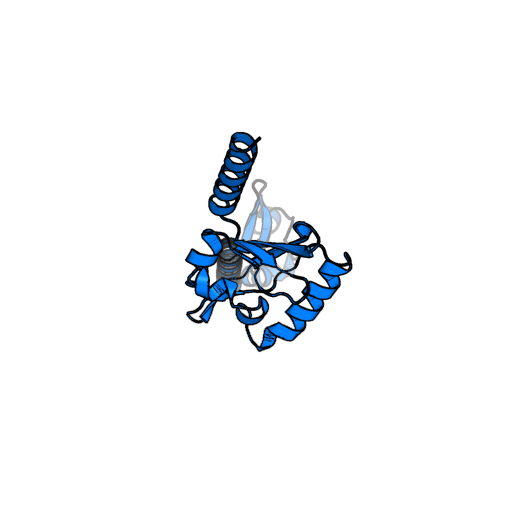.644 7.987 -40.615 1.00 92.62 178 TYR A O 1
ATOM 1446 N N . GLU A 1 179 ? 31.534 8.268 -38.398 1.00 91.19 179 GLU A N 1
ATOM 1447 C CA . GLU A 1 179 ? 32.946 7.939 -38.131 1.00 91.19 179 GLU A CA 1
ATOM 1448 C C . GLU A 1 179 ? 33.137 6.440 -37.865 1.00 91.19 179 GLU A C 1
ATOM 1450 O O . GLU A 1 179 ? 34.259 5.941 -37.879 1.00 91.19 179 GLU A O 1
ATOM 1455 N N . VAL A 1 180 ? 32.046 5.729 -37.563 1.00 89.44 180 VAL A N 1
ATOM 1456 C CA . VAL A 1 180 ? 32.054 4.310 -37.190 1.00 89.44 180 VAL A CA 1
ATOM 1457 C C . VAL A 1 180 ? 31.501 3.437 -38.314 1.00 89.44 180 VAL A C 1
ATOM 1459 O O . VAL A 1 180 ? 32.038 2.360 -38.570 1.00 89.44 180 VAL A O 1
ATOM 1462 N N . TYR A 1 181 ? 30.423 3.880 -38.962 1.00 86.69 181 TYR A N 1
ATOM 1463 C CA . TYR A 1 181 ? 29.741 3.169 -40.036 1.00 86.69 181 TYR A CA 1
ATOM 1464 C C . TYR A 1 181 ? 30.145 3.793 -41.375 1.00 86.69 181 TYR A C 1
ATOM 1466 O O . TYR A 1 181 ? 29.719 4.904 -41.697 1.00 86.69 181 TYR A O 1
ATOM 1474 N N . HIS A 1 182 ? 30.993 3.081 -42.116 1.00 72.38 182 HIS A N 1
ATOM 1475 C CA . HIS A 1 182 ? 31.404 3.399 -43.485 1.00 72.38 182 HIS A CA 1
ATOM 1476 C C . HIS A 1 182 ? 30.748 2.444 -44.478 1.00 72.38 182 HIS A C 1
ATOM 1478 O O . HIS A 1 182 ? 30.590 1.253 -44.118 1.00 72.38 182 HIS A O 1
#

Secondary structure (DSSP, 8-state):
-HHHHHHHHHHHHHHHHH-SSEEEEE-TT-BEEEE-HHHHHHHT--HHHHTTSBGGGGS-GGGHHHHHHHHHHHHTTS-SEE---EE-TT--EE-EEEEEEEEEETTEEEEEEEEEE-HHHHHHHHHHHHHHHHHHHHHHH-SS--EEE-TT-BEEEE-HHHHHHTGGG---TTSBHHHH--

Sequence (182 aa):
MWRYLIDKELDFNLLFNTVEDFILVLDYESNILKANHAILEKLGYTIDEILNMNVLDIHRREDREAVILTINEMIKGNLDTCTLPIISKRGEVIPVNTKTTLGKWGEKDIIFGISRDISEIKKIQDDLIEAKRFLSNIFTSIQDGISVLDKDLNIIKVNPTAERWYSVSMPVIGKKCYEVYH

Foldseek 3Di:
DVVVVVVVVVVCLCVQQVDLWWKFKAAPQQQTCDTHPNCCVVQVHDRVRNNRDGQLVQADPVCSVVVVVQSVCLVVVNDFWDFGWTAHPVGDTFTWIWGWDWDDDPPTIMIIITIDGCPVVVVVVVVVVVVVVVVLCCQQPDLDWDFDADPQQFTQDIHVNVCVVQVVVPPRGRPHPVVRPD

Radius of gyration: 26.93 Å; Cα contacts (8 Å, |Δi|>4): 259; chains: 1; bounding box: 61×40×72 Å

Mean predicted aligned error: 6.71 Å